Protein AF-0000000075676956 (afdb_homodimer)

Nearest PDB structures (foldseek):
  3mm0-assembly4_N-3  TM=8.489E-01  e=6.661E-08  Gallus gallus
  3mm0-assembly3_I-2  TM=8.315E-01  e=1.173E-07  Gallus gallus
  3mm0-assembly1_C  TM=8.356E-01  e=2.067E-07  Gallus gallus
  4rlc-assembly1_A  TM=4.242E-01  e=4.008E+00  Pseudomonas aeruginosa
  3mm0-assembly4_N-3  TM=8.474E-01  e=7.088E-08  Gallus gallus

Radius of gyration: 19.88 Å; Cα contacts (8 Å, |Δi|>4): 734; chains: 2; bounding box: 50×66×42 Å

Secondary structure (DSSP, 8-state):
-------EE---------------TTS--STT---EEEEETTS-EEEEEE-SS-EEEEEE-TTS--EEEEEEE--SSTTSEEEEEEEEE-GGG-EEEEEEEEEEEEETTEEEEEEEEEEEE---SGGGGGGGEEEEEEEEESS-----GGGT-/-------EE---------------TTS--STT---EEEEETTS-EEEEEE-SS-EEEEEE-TTS--EEEEEEE--SSTTSEEEEEEEEE-GGG-EEEEEEEEEEEEETTEEEEEEEEEEEE---SGGGGGGGEEEEEEEEESS-----GGGT-

InterPro domains:
  IPR0054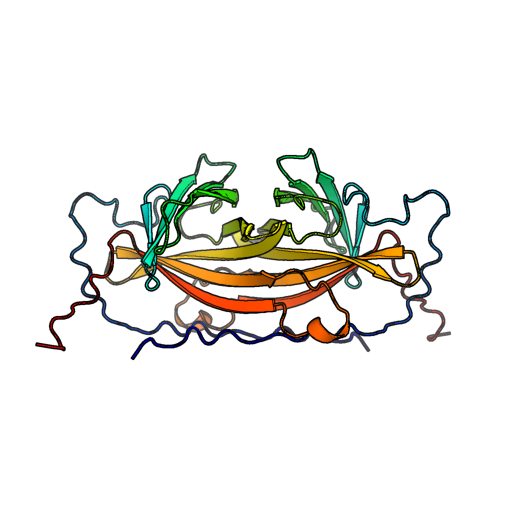68 Avidin/streptavidin [PF01382] (32-142)
  IPR005468 Avidin/streptavidin [PS51326] (30-145)
  IPR005469 Avidin [PR00709] (34-48)
  IPR005469 Avidin [PR00709] (96-106)
  IPR005469 Avidin [PR00709] (113-124)
  IPR005469 Avidin [PR00709] (130-146)
  IPR036896 Avidin-like superfamily [G3DSA:2.40.128.30] (21-149)
  IPR036896 Avidin-like superfamily [SSF50876] (31-142)
  IPR051764 Avidin/Streptavidin-related [PTHR34399] (4-150)

pLDDT: mean 75.94, std 23.3, range [18.88, 98.88]

Structure (mmCIF, N/CA/C/O backbone):
data_AF-0000000075676956-model_v1
#
loop_
_entity.id
_entity.type
_entity.pdbx_description
1 polymer 'Avidin-related protein 1-like isoform X2'
#
loop_
_atom_site.group_PDB
_atom_site.id
_atom_site.type_symbol
_atom_site.label_atom_id
_atom_site.label_alt_id
_atom_site.label_comp_id
_atom_site.label_asym_id
_atom_site.label_entity_id
_atom_site.label_seq_id
_atom_site.pdbx_PDB_ins_code
_atom_site.Cartn_x
_atom_site.Cartn_y
_atom_site.Cartn_z
_atom_site.occupancy
_atom_site.B_iso_or_equiv
_atom_site.auth_seq_id
_atom_site.auth_comp_id
_atom_site.auth_asym_id
_atom_site.auth_atom_id
_atom_site.pdbx_PDB_model_num
ATOM 1 N N . MET A 1 1 ? 21.781 9.93 17.25 1 18.95 1 MET A N 1
ATOM 2 C CA . MET A 1 1 ? 21.438 8.508 17.266 1 18.95 1 MET A CA 1
ATOM 3 C C . MET A 1 1 ? 20.125 8.266 16.516 1 18.95 1 MET A C 1
ATOM 5 O O . MET A 1 1 ? 19.125 8.938 16.766 1 18.95 1 MET A O 1
ATOM 9 N N . TYR A 1 2 ? 20.156 7.895 15.25 1 23.84 2 TYR A N 1
ATOM 10 C CA . TYR A 1 2 ? 19.172 7.645 14.211 1 23.84 2 TYR A CA 1
ATOM 11 C C . TYR A 1 2 ? 18.109 6.656 14.688 1 23.84 2 TYR A C 1
ATOM 13 O O . TYR A 1 2 ? 18.438 5.566 15.156 1 23.84 2 TYR A O 1
ATOM 21 N N . ARG A 1 3 ? 17.172 7.289 15.375 1 28.47 3 ARG A N 1
ATOM 22 C CA . ARG A 1 3 ? 16.172 6.328 15.844 1 28.47 3 ARG A CA 1
ATOM 23 C C . ARG A 1 3 ? 15.695 5.438 14.703 1 28.47 3 ARG A C 1
ATOM 25 O O . ARG A 1 3 ? 15.352 5.93 13.625 1 28.47 3 ARG A O 1
ATOM 32 N N . ALA A 1 4 ? 16.156 4.277 14.719 1 31.5 4 ALA A N 1
ATOM 33 C CA . ALA A 1 4 ? 15.945 3.104 13.875 1 31.5 4 ALA A CA 1
ATOM 34 C C . ALA A 1 4 ? 14.461 2.855 13.641 1 31.5 4 ALA A C 1
ATOM 36 O O . ALA A 1 4 ? 13.656 2.939 14.57 1 31.5 4 ALA A O 1
ATOM 37 N N . VAL A 1 5 ? 14.008 3.32 12.547 1 41.34 5 VAL A N 1
ATOM 38 C CA . VAL A 1 5 ? 12.688 2.863 12.109 1 41.34 5 VAL A CA 1
ATOM 39 C C . VAL A 1 5 ? 12.539 1.37 12.391 1 41.34 5 VAL A C 1
ATOM 41 O O . VAL A 1 5 ? 13.391 0.567 12 1 41.34 5 VAL A O 1
ATOM 44 N N . SER A 1 6 ? 12.094 1.085 13.594 1 43.94 6 SER A N 1
ATOM 45 C CA . SER A 1 6 ? 11.953 -0.327 13.938 1 43.94 6 SER A CA 1
ATOM 46 C C . SER A 1 6 ? 11.07 -1.052 12.93 1 43.94 6 SER A C 1
ATOM 48 O O . SER A 1 6 ? 9.859 -0.828 12.883 1 43.94 6 SER A O 1
ATOM 50 N N . GLY A 1 7 ? 11.641 -1.134 11.836 1 53.19 7 GLY A N 1
ATOM 51 C CA . GLY A 1 7 ? 10.953 -2.068 10.961 1 53.19 7 GLY A CA 1
ATOM 52 C C . GLY A 1 7 ? 10.836 -3.461 11.547 1 53.19 7 GLY A C 1
ATOM 53 O O . GLY A 1 7 ? 11.727 -3.912 12.273 1 53.19 7 GLY A O 1
ATOM 54 N N . VAL A 1 8 ? 9.57 -3.852 11.695 1 64.81 8 VAL A N 1
ATOM 55 C CA . VAL A 1 8 ? 9.383 -5.254 12.047 1 64.81 8 VAL A CA 1
ATOM 56 C C . VAL A 1 8 ? 9.469 -6.121 10.797 1 64.81 8 VAL A C 1
ATOM 58 O O . VAL A 1 8 ? 8.945 -5.75 9.742 1 64.81 8 VAL A O 1
ATOM 61 N N . ILE A 1 9 ? 10.414 -7.066 10.914 1 54.34 9 ILE A N 1
ATOM 62 C CA . ILE A 1 9 ? 10.484 -8.039 9.828 1 54.34 9 ILE A CA 1
ATOM 63 C C . ILE A 1 9 ? 9.359 -9.055 9.969 1 54.34 9 ILE A C 1
ATOM 65 O O . ILE A 1 9 ? 9.195 -9.672 11.023 1 54.34 9 ILE A O 1
ATOM 69 N N . LEU A 1 10 ? 8.469 -8.969 9.094 1 60.78 10 LEU A N 1
ATOM 70 C CA . LEU A 1 10 ? 7.406 -9.969 9.055 1 60.78 10 LEU A CA 1
ATOM 71 C C . LEU A 1 10 ? 7.82 -11.172 8.211 1 60.78 10 LEU A C 1
ATOM 73 O O . LEU A 1 10 ? 8.273 -11.008 7.078 1 60.78 10 LEU A O 1
ATOM 77 N N . ARG A 1 11 ? 7.93 -12.281 8.883 1 51.94 11 ARG A N 1
ATOM 78 C CA . ARG A 1 11 ? 8.148 -13.516 8.133 1 51.94 11 ARG A CA 1
ATOM 79 C C . ARG A 1 11 ? 6.852 -14.023 7.52 1 51.94 11 ARG A C 1
ATOM 81 O O . ARG A 1 11 ? 5.82 -14.078 8.195 1 51.94 11 ARG A O 1
ATOM 88 N N . PRO A 1 12 ? 6.949 -14.07 6.219 1 50.72 12 PRO A N 1
ATOM 89 C CA . PRO A 1 12 ? 5.73 -14.656 5.664 1 50.72 12 PRO A CA 1
ATOM 90 C C . PRO A 1 12 ? 5.461 -16.062 6.191 1 50.72 12 PRO A C 1
ATOM 92 O O . PRO A 1 12 ? 6.352 -16.922 6.176 1 50.72 12 PRO A O 1
ATOM 95 N N . SER A 1 13 ? 4.547 -16.25 7.133 1 43.91 13 SER A N 1
ATOM 96 C CA . SER A 1 13 ? 4.105 -17.625 7.375 1 43.91 13 SER A CA 1
ATOM 97 C C . SER A 1 13 ? 3.385 -18.188 6.16 1 43.91 13 SER A C 1
ATOM 99 O O . SER A 1 13 ? 2.219 -17.875 5.918 1 43.91 13 SER A O 1
ATOM 101 N N . PHE A 1 14 ? 4.254 -18.578 5.211 1 42.56 14 PHE A N 1
ATOM 102 C CA . PHE A 1 14 ? 3.537 -19.391 4.234 1 42.56 14 PHE A CA 1
ATOM 103 C C . PHE A 1 14 ? 2.91 -20.609 4.895 1 42.56 14 PHE A C 1
ATOM 105 O O . PHE A 1 14 ? 3.617 -21.531 5.301 1 42.56 14 PHE A O 1
ATOM 112 N N . ASN A 1 15 ? 1.824 -20.391 5.5 1 38.56 15 ASN A N 1
ATOM 113 C CA . ASN A 1 15 ? 1.106 -21.609 5.844 1 38.56 15 ASN A CA 1
ATOM 114 C C . ASN A 1 15 ? 0.986 -22.547 4.641 1 38.56 15 ASN A C 1
ATOM 116 O O . ASN A 1 15 ? 0.397 -22.188 3.623 1 38.56 15 ASN A O 1
ATOM 120 N N . ARG A 1 16 ? 1.954 -23.438 4.527 1 36.56 16 ARG A N 1
ATOM 121 C CA . ARG A 1 16 ? 1.82 -24.578 3.637 1 36.56 16 ARG A CA 1
ATOM 122 C C . ARG A 1 16 ? 0.406 -25.156 3.686 1 36.56 16 ARG A C 1
ATOM 124 O O . ARG A 1 16 ? 0.165 -26.172 4.328 1 36.56 16 ARG A O 1
ATOM 131 N N . MET A 1 17 ? -0.568 -24.422 3.82 1 34.97 17 MET A N 1
ATOM 132 C CA . MET A 1 17 ? -1.793 -25.188 3.607 1 34.97 17 MET A CA 1
ATOM 133 C C . MET A 1 17 ? -1.864 -25.719 2.178 1 34.97 17 MET A C 1
ATOM 135 O O . MET A 1 17 ? -1.73 -24.953 1.222 1 34.97 17 MET A O 1
ATOM 139 N N . MET A 1 18 ? -1.431 -26.984 2 1 36 18 MET A N 1
ATOM 140 C CA . MET A 1 18 ? -1.631 -27.781 0.799 1 36 18 MET A CA 1
ATOM 141 C C . MET A 1 18 ? -3.057 -27.641 0.279 1 36 18 MET A C 1
ATOM 143 O O . MET A 1 18 ? -3.971 -28.297 0.773 1 36 18 MET A O 1
ATOM 147 N N . LEU A 1 19 ? -3.506 -26.453 0.074 1 40.53 19 LEU A N 1
ATOM 148 C CA . LEU A 1 19 ? -4.82 -26.422 -0.556 1 40.53 19 LEU A CA 1
ATOM 149 C C . LEU A 1 19 ? -4.777 -27.062 -1.942 1 40.53 19 LEU A C 1
ATOM 151 O O . LEU A 1 19 ? -3.912 -26.719 -2.756 1 40.53 19 LEU A O 1
ATOM 155 N N . SER A 1 20 ? -5.27 -28.312 -1.965 1 37.75 20 SER A N 1
ATOM 156 C CA . SER A 1 20 ? -5.559 -28.938 -3.252 1 37.75 20 SER A CA 1
ATOM 157 C C . SER A 1 20 ? -6.461 -28.047 -4.105 1 37.75 20 SER A C 1
ATOM 159 O O . SER A 1 20 ? -7.664 -27.953 -3.848 1 37.75 20 SER A O 1
ATOM 161 N N . ALA A 1 21 ? -6.059 -26.953 -4.551 1 42.66 21 ALA A N 1
ATOM 162 C CA . ALA A 1 21 ? -6.867 -26.203 -5.512 1 42.66 21 ALA A CA 1
ATOM 163 C C . ALA A 1 21 ? -6.941 -26.938 -6.852 1 42.66 21 ALA A C 1
ATOM 165 O O . ALA A 1 21 ? -5.922 -27.391 -7.375 1 42.66 21 ALA A O 1
ATOM 166 N N . VAL A 1 22 ? -8.117 -27.609 -7.164 1 38.56 22 VAL A N 1
ATOM 167 C CA . VAL A 1 22 ? -8.422 -28.109 -8.5 1 38.56 22 VAL A CA 1
ATOM 168 C C . VAL A 1 22 ? -8.352 -26.953 -9.5 1 38.56 22 VAL A C 1
ATOM 170 O O . VAL A 1 22 ? -9.109 -25.984 -9.398 1 38.56 22 VAL A O 1
ATOM 173 N N . CYS A 1 23 ? -7.195 -26.531 -9.969 1 40.44 23 CYS A N 1
ATOM 174 C CA . CYS A 1 23 ? -6.969 -25.484 -10.953 1 40.44 23 CYS A CA 1
ATOM 175 C C . CYS A 1 23 ? -7.691 -25.797 -12.258 1 40.44 23 CYS A C 1
ATOM 177 O O . CYS A 1 23 ? -7.5 -26.875 -12.836 1 40.44 23 CYS A O 1
ATOM 179 N N . PRO A 1 24 ? -8.773 -25.172 -12.617 1 40.59 24 PRO A N 1
ATOM 180 C CA . PRO A 1 24 ? -9.172 -25.406 -14.008 1 40.59 24 PRO A CA 1
ATOM 181 C C . PRO A 1 24 ? -8.016 -25.203 -14.984 1 40.59 24 PRO A C 1
ATOM 183 O O . PRO A 1 24 ? -7.082 -24.453 -14.703 1 40.59 24 PRO A O 1
ATOM 186 N N . LYS A 1 25 ? -7.762 -26.062 -16 1 39.16 25 LYS A N 1
ATOM 187 C CA . LYS A 1 25 ? -6.738 -26.219 -17.031 1 39.16 25 LYS A CA 1
ATOM 188 C C . LYS A 1 25 ? -6.387 -24.875 -17.672 1 39.16 25 LYS A C 1
ATOM 190 O O . LYS A 1 25 ? -5.273 -24.688 -18.172 1 39.16 25 LYS A O 1
ATOM 195 N N . ASP A 1 26 ? -7.34 -24.078 -18.031 1 42 26 ASP A N 1
ATOM 196 C CA . ASP A 1 26 ? -6.984 -23.031 -18.984 1 42 26 ASP A CA 1
ATOM 197 C C . ASP A 1 26 ? -6.133 -21.953 -18.312 1 42 26 ASP A C 1
ATOM 199 O O . ASP A 1 26 ? -5.898 -20.891 -18.891 1 42 26 ASP A O 1
ATOM 203 N N . SER A 1 27 ? -6.191 -21.672 -17.047 1 46.06 27 SER A N 1
ATOM 204 C CA . SER A 1 27 ? -5.641 -20.516 -16.359 1 46.06 27 SER A CA 1
ATOM 205 C C . SER A 1 27 ? -4.121 -20.453 -16.484 1 46.06 27 SER A C 1
ATOM 207 O O . SER A 1 27 ? -3.443 -21.484 -16.375 1 46.06 27 SER A O 1
ATOM 209 N N . ARG A 1 28 ? -3.559 -19.594 -17.406 1 48.22 28 ARG A N 1
ATOM 210 C CA . ARG A 1 28 ? -2.148 -19.344 -17.688 1 48.22 28 ARG A CA 1
ATOM 211 C C . ARG A 1 28 ? -1.312 -19.484 -16.422 1 48.22 28 ARG A C 1
ATOM 213 O O . ARG A 1 28 ? -1.506 -18.75 -15.453 1 48.22 28 ARG A O 1
ATOM 220 N N . ARG A 1 29 ? -0.97 -20.656 -16.062 1 53.94 29 ARG A N 1
ATOM 221 C CA . ARG A 1 29 ? -0.236 -21.328 -14.992 1 53.94 29 ARG A CA 1
ATOM 222 C C . ARG A 1 29 ? 1.046 -20.578 -14.648 1 53.94 29 ARG A C 1
ATOM 224 O O . ARG A 1 29 ? 1.854 -21.047 -13.852 1 53.94 29 ARG A O 1
ATOM 231 N N . HIS A 1 30 ? 1.212 -19.453 -15.281 1 69.38 30 HIS A N 1
ATOM 232 C CA . HIS A 1 30 ? 2.518 -18.859 -15 1 69.38 30 HIS A CA 1
ATOM 233 C C . HIS A 1 30 ? 2.393 -17.391 -14.617 1 69.38 30 HIS A C 1
ATOM 235 O O . HIS A 1 30 ? 1.371 -16.766 -14.891 1 69.38 30 HIS A O 1
ATOM 241 N N . CYS A 1 31 ? 3.113 -17.062 -13.625 1 85.12 31 CYS A N 1
ATOM 242 C CA . CYS A 1 31 ? 3.225 -15.641 -13.281 1 85.12 31 CYS A CA 1
ATOM 243 C C . CYS A 1 31 ? 3.617 -14.82 -14.5 1 85.12 31 CYS A C 1
ATOM 245 O O . CYS A 1 31 ? 4.402 -13.875 -14.391 1 85.12 31 CYS A O 1
ATOM 247 N N . SER A 1 32 ? 3.076 -15.227 -15.688 1 82.94 32 SER A N 1
ATOM 248 C CA . SER A 1 32 ? 3.354 -14.461 -16.906 1 82.94 32 SER A CA 1
ATOM 249 C C . SER A 1 32 ? 2.539 -13.172 -16.938 1 82.94 32 SER A C 1
ATOM 251 O O . SER A 1 32 ? 2.883 -12.234 -17.672 1 82.94 32 SER A O 1
ATOM 253 N N . GLY A 1 33 ? 1.477 -13.117 -16.141 1 91.12 33 GLY A N 1
ATOM 254 C CA . GLY A 1 33 ? 0.605 -11.969 -15.969 1 91.12 33 GLY A CA 1
ATOM 255 C C . GLY A 1 33 ? -0.295 -12.07 -14.75 1 91.12 33 GLY A C 1
ATOM 256 O O . GLY A 1 33 ? -0.736 -13.164 -14.398 1 91.12 33 GLY A O 1
ATOM 257 N N . ILE A 1 34 ? -0.646 -10.922 -14.219 1 95.69 34 ILE A N 1
ATOM 258 C CA . ILE A 1 34 ? -1.393 -11 -12.969 1 95.69 34 ILE A CA 1
ATOM 259 C C . ILE A 1 34 ? -2.844 -10.586 -13.211 1 95.69 34 ILE A C 1
ATOM 261 O O . ILE A 1 34 ? -3.688 -10.719 -12.32 1 95.69 34 ILE A O 1
ATOM 265 N N . SER A 1 35 ? -3.207 -10.164 -14.422 1 97.31 35 SER A N 1
ATOM 266 C CA . SER A 1 35 ? -4.59 -9.789 -14.703 1 97.31 35 SER A CA 1
ATOM 267 C C . SER A 1 35 ? -5.531 -10.969 -14.516 1 97.31 35 SER A C 1
ATOM 269 O O . SER A 1 35 ? -5.176 -12.109 -14.82 1 97.31 35 SER A O 1
ATOM 271 N N . GLY A 1 36 ? -6.699 -10.688 -14.055 1 96.75 36 GLY A N 1
ATOM 272 C CA . GLY A 1 36 ? -7.699 -11.719 -13.859 1 96.75 36 GLY A CA 1
ATOM 273 C C . GLY A 1 36 ? -8.242 -11.766 -12.445 1 96.75 36 GLY A C 1
ATOM 274 O O . GLY A 1 36 ? -8.125 -10.789 -11.695 1 96.75 36 GLY A O 1
ATOM 275 N N . THR A 1 37 ? -8.883 -12.828 -12.18 1 95.75 37 THR A N 1
ATOM 276 C CA . THR A 1 37 ? -9.578 -12.977 -10.906 1 95.75 37 THR A CA 1
ATOM 277 C C . THR A 1 37 ? -8.719 -13.727 -9.898 1 95.75 37 THR A C 1
ATOM 279 O O . THR A 1 37 ? -8.07 -14.727 -10.25 1 95.75 37 THR A O 1
ATOM 282 N N . TRP A 1 38 ? -8.703 -13.227 -8.672 1 95 38 TRP A N 1
ATOM 283 C CA . TRP A 1 38 ? -7.949 -13.812 -7.574 1 95 38 TRP A CA 1
ATOM 284 C C . TRP A 1 38 ? -8.82 -13.953 -6.328 1 95 38 TRP A C 1
ATOM 286 O O . TRP A 1 38 ? -9.609 -13.055 -6.016 1 95 38 TRP A O 1
ATOM 296 N N . TYR A 1 39 ? -8.57 -15.023 -5.562 1 92.75 39 TYR A N 1
ATOM 297 C CA . TYR A 1 39 ? -9.312 -15.305 -4.344 1 92.75 39 TYR A CA 1
ATOM 298 C C . TYR A 1 39 ? -8.375 -15.492 -3.156 1 92.75 39 TYR A C 1
ATOM 300 O O . TYR A 1 39 ? -7.289 -16.047 -3.299 1 92.75 39 TYR A O 1
ATOM 308 N N . ASN A 1 40 ? -8.844 -15 -1.983 1 91 40 ASN A N 1
ATOM 309 C CA . ASN A 1 40 ? -8.039 -15.32 -0.808 1 91 40 ASN A CA 1
ATOM 310 C C . ASN A 1 40 ? -8.82 -16.188 0.185 1 91 40 ASN A C 1
ATOM 312 O O . ASN A 1 40 ? -9.984 -16.5 -0.046 1 91 40 ASN A O 1
ATOM 316 N N . GLN A 1 41 ? -8.156 -16.578 1.189 1 83 41 GLN A N 1
ATOM 317 C CA . GLN A 1 41 ? -8.672 -17.547 2.154 1 83 41 GLN A CA 1
ATOM 318 C C . GLN A 1 41 ? -9.805 -16.953 2.982 1 83 41 GLN A C 1
ATOM 320 O O . GLN A 1 41 ? -10.531 -17.688 3.664 1 83 41 GLN A O 1
ATOM 325 N N . LYS A 1 42 ? -9.961 -15.672 2.99 1 82.12 42 LYS A N 1
ATOM 326 C CA . LYS A 1 42 ? -11 -15.008 3.781 1 82.12 42 LYS A CA 1
ATOM 327 C C . LYS A 1 42 ? -12.281 -14.836 2.975 1 82.12 42 LYS A C 1
ATOM 329 O O . LYS A 1 42 ? -13.211 -14.164 3.418 1 82.12 42 LYS A O 1
ATOM 334 N N . GLY A 1 43 ? -12.273 -15.367 1.759 1 83.31 43 GLY A N 1
ATOM 335 C CA . GLY A 1 43 ? -13.461 -15.305 0.93 1 83.31 43 GLY A CA 1
ATOM 336 C C . GLY A 1 43 ? -13.523 -14.062 0.063 1 83.31 43 GLY A C 1
ATOM 337 O O . GLY A 1 43 ? -14.531 -13.797 -0.591 1 83.31 43 GLY A O 1
ATOM 338 N N . SER A 1 44 ? -12.477 -13.312 0.114 1 88.44 44 SER A N 1
ATOM 339 C CA . SER A 1 44 ? -12.43 -12.117 -0.729 1 88.44 44 SER A CA 1
ATOM 340 C C . SER A 1 44 ? -12.07 -12.477 -2.168 1 88.44 44 SER A C 1
ATOM 342 O O . SER A 1 44 ? -11.461 -13.516 -2.422 1 88.44 44 SER A O 1
ATOM 344 N N . ARG A 1 45 ? -12.484 -11.609 -3.021 1 92.56 45 ARG A N 1
ATOM 345 C CA . ARG A 1 45 ? -12.203 -11.734 -4.449 1 92.56 45 ARG A CA 1
ATOM 346 C C . ARG A 1 45 ? -11.742 -10.398 -5.027 1 92.56 45 ARG A C 1
ATOM 348 O O . ARG A 1 45 ? -12.289 -9.352 -4.703 1 92.56 45 ARG A O 1
ATOM 355 N N . MET A 1 46 ? -10.742 -10.523 -5.902 1 95.69 46 MET A N 1
ATOM 356 C CA . MET A 1 46 ? -10.305 -9.344 -6.641 1 95.69 46 MET A CA 1
ATOM 357 C C . MET A 1 46 ? -10.297 -9.609 -8.141 1 95.69 46 MET A C 1
ATOM 359 O O . MET A 1 46 ? -9.922 -10.695 -8.578 1 95.69 46 MET A O 1
ATOM 363 N N . ASP A 1 47 ? -10.758 -8.695 -8.852 1 96.56 47 ASP A N 1
ATOM 364 C CA . ASP A 1 47 ? -10.586 -8.641 -10.305 1 96.56 47 ASP A CA 1
ATOM 365 C C . ASP A 1 47 ? -9.633 -7.512 -10.695 1 96.56 47 ASP A C 1
ATOM 367 O O . ASP A 1 47 ? -9.969 -6.332 -10.547 1 96.56 47 ASP A O 1
ATOM 371 N N . ILE A 1 48 ? -8.461 -7.891 -11.164 1 97.94 48 ILE A N 1
ATOM 372 C CA . ILE A 1 48 ? -7.477 -6.848 -11.43 1 97.94 48 ILE A CA 1
ATOM 373 C C . ILE A 1 48 ? -7.039 -6.906 -12.891 1 97.94 48 ILE A C 1
ATOM 375 O O . ILE A 1 48 ? -7.102 -7.965 -13.523 1 97.94 48 ILE A O 1
ATOM 379 N N . HIS A 1 49 ? -6.652 -5.797 -13.398 1 98.25 49 HIS A N 1
ATOM 380 C CA . HIS A 1 49 ? -6.176 -5.617 -14.766 1 98.25 49 HIS A CA 1
ATOM 381 C C . HIS A 1 49 ? -4.871 -4.824 -14.797 1 98.25 49 HIS A C 1
ATOM 383 O O . HIS A 1 49 ? -4.828 -3.678 -14.344 1 98.25 49 HIS A O 1
ATOM 389 N N . ASP A 1 50 ? -3.822 -5.484 -15.32 1 97.81 50 ASP A N 1
ATOM 390 C CA . ASP A 1 50 ? -2.514 -4.898 -15.594 1 97.81 50 ASP A CA 1
ATOM 391 C C . ASP A 1 50 ? -2.424 -4.391 -17.031 1 97.81 50 ASP A C 1
ATOM 393 O O . ASP A 1 50 ? -2.328 -5.184 -17.969 1 97.81 50 ASP A O 1
ATOM 397 N N . ASN A 1 51 ? -2.355 -3.053 -17.203 1 96.81 51 ASN A N 1
ATOM 398 C CA . ASN A 1 51 ? -2.26 -2.531 -18.562 1 96.81 51 ASN A CA 1
ATOM 399 C C . ASN A 1 51 ? -0.823 -2.168 -18.922 1 96.81 51 ASN A C 1
ATOM 401 O O . ASN A 1 51 ? -0.586 -1.439 -19.891 1 96.81 51 ASN A O 1
ATOM 405 N N . GLY A 1 52 ? 0.054 -2.623 -18.109 1 95 52 GLY A N 1
ATOM 406 C CA . GLY A 1 52 ? 1.467 -2.369 -18.344 1 95 52 GLY A CA 1
ATOM 407 C C . GLY A 1 52 ? 1.969 -1.116 -17.656 1 95 52 GLY A C 1
ATOM 408 O O . GLY A 1 52 ? 3.178 -0.925 -17.5 1 95 52 GLY A O 1
ATOM 409 N N . VAL A 1 53 ? 1.073 -0.267 -17.234 1 96 53 VAL A N 1
ATOM 410 C CA . VAL A 1 53 ? 1.441 1 -16.609 1 96 53 VAL A CA 1
ATOM 411 C C . VAL A 1 53 ? 0.799 1.104 -15.227 1 96 53 VAL A C 1
ATOM 413 O O . VAL A 1 53 ? 1.479 1.392 -14.242 1 96 53 VAL A O 1
ATOM 416 N N . ILE A 1 54 ? -0.478 0.835 -15.203 1 98.06 54 ILE A N 1
ATOM 417 C CA . ILE A 1 54 ? -1.261 0.949 -13.977 1 98.06 54 ILE A CA 1
ATOM 418 C C . ILE A 1 54 ? -1.981 -0.369 -13.703 1 98.06 54 ILE A C 1
ATOM 420 O O . ILE A 1 54 ? -2.289 -1.122 -14.633 1 98.06 54 ILE A O 1
ATOM 424 N N . LEU A 1 55 ? -2.129 -0.649 -12.477 1 98.69 55 LEU A N 1
ATOM 425 C CA . LEU A 1 55 ? -2.951 -1.752 -11.992 1 98.69 55 LEU A CA 1
ATOM 426 C C . LEU A 1 55 ? -4.305 -1.245 -11.5 1 98.69 55 LEU A C 1
ATOM 428 O O . LEU A 1 55 ? -4.363 -0.365 -10.641 1 98.69 55 LEU A O 1
ATOM 432 N N . GLU A 1 56 ? -5.352 -1.718 -12.086 1 98.69 56 GLU A N 1
ATOM 433 C CA . GLU A 1 56 ? -6.703 -1.345 -11.672 1 98.69 56 GLU A CA 1
ATOM 434 C C . GLU A 1 56 ? -7.574 -2.578 -11.461 1 98.69 56 GLU A C 1
ATOM 436 O O . GLU A 1 56 ? -7.25 -3.666 -11.945 1 98.69 56 GLU A O 1
ATOM 441 N N . GLY A 1 57 ? -8.656 -2.316 -10.711 1 98.19 57 GLY A N 1
ATOM 442 C CA . GLY A 1 57 ? -9.57 -3.432 -10.5 1 98.19 57 GLY A CA 1
ATOM 443 C C . GLY A 1 57 ? -10.633 -3.145 -9.461 1 98.19 57 GLY A C 1
ATOM 444 O O . GLY A 1 57 ? -10.938 -1.983 -9.18 1 98.19 57 GLY A O 1
ATOM 445 N N . LYS A 1 58 ? -11.25 -4.246 -9.055 1 97.06 58 LYS A N 1
ATOM 446 C CA . LYS A 1 58 ? -12.289 -4.203 -8.031 1 97.06 58 LYS A CA 1
ATOM 447 C C . LYS A 1 58 ? -12.055 -5.262 -6.961 1 97.06 58 LYS A C 1
ATOM 449 O O . LYS A 1 58 ? -11.664 -6.391 -7.273 1 97.06 58 LYS A O 1
ATOM 454 N N . TYR A 1 59 ? -12.211 -4.824 -5.785 1 95.62 59 TYR A N 1
ATOM 455 C CA . TYR A 1 59 ? -12.133 -5.711 -4.633 1 95.62 59 TYR A CA 1
ATOM 456 C C . TYR A 1 59 ? -13.523 -6.035 -4.098 1 95.62 59 TYR A C 1
ATOM 458 O O . TYR A 1 59 ? -14.32 -5.129 -3.834 1 95.62 59 TYR A O 1
ATOM 466 N N . HIS A 1 60 ? -13.781 -7.289 -3.945 1 91.88 60 HIS A N 1
ATOM 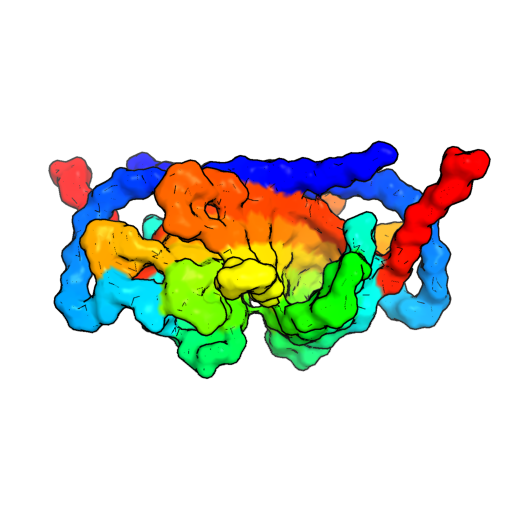467 C CA . HIS A 1 60 ? -15.055 -7.77 -3.42 1 91.88 60 HIS A CA 1
ATOM 468 C C . HIS A 1 60 ? -14.867 -8.469 -2.076 1 91.88 60 HIS A C 1
ATOM 470 O O . HIS A 1 60 ? -14.125 -9.445 -1.977 1 91.88 60 HIS A O 1
ATOM 476 N N . THR A 1 61 ? -15.422 -7.918 -1.029 1 83.88 61 THR A N 1
ATOM 477 C CA . THR A 1 61 ? -15.375 -8.586 0.268 1 83.88 61 THR A CA 1
ATOM 478 C C . THR A 1 61 ? -16.531 -9.57 0.416 1 83.88 61 THR A C 1
ATOM 480 O O . THR A 1 61 ? -17.562 -9.438 -0.253 1 83.88 61 THR A O 1
ATOM 483 N N . GLY A 1 62 ? -16.281 -10.82 0.906 1 65.94 62 GLY A N 1
ATOM 484 C CA . GLY A 1 62 ? -17.25 -11.898 1.065 1 65.94 62 GLY A CA 1
ATOM 485 C C . GLY A 1 62 ? -18.641 -11.398 1.396 1 65.94 62 GLY A C 1
ATOM 486 O O . GLY A 1 62 ? -19.641 -11.93 0.892 1 65.94 62 GLY A O 1
ATOM 487 N N . VAL A 1 63 ? -18.734 -10.602 2.574 1 52.59 63 VAL A N 1
ATOM 488 C CA . VAL A 1 63 ? -20.078 -10.438 3.137 1 52.59 63 VAL A CA 1
ATOM 489 C C . VAL A 1 63 ? -20.797 -9.312 2.408 1 52.59 63 VAL A C 1
ATOM 491 O O . VAL A 1 63 ? -21.969 -9.031 2.699 1 52.59 63 VAL A O 1
ATOM 494 N N . GLY A 1 64 ? -20.656 -9.164 1.177 1 51.88 64 GLY A N 1
ATOM 495 C CA . GLY A 1 64 ? -21.516 -8.156 0.571 1 51.88 64 GLY A CA 1
ATOM 496 C C . GLY A 1 64 ? -20.953 -7.566 -0.702 1 51.88 64 GLY A C 1
ATOM 497 O O . GLY A 1 64 ? -19.75 -7.684 -0.959 1 51.88 64 GLY A O 1
ATOM 498 N N . GLU A 1 65 ? -21.688 -7.797 -1.884 1 62.56 65 GLU A N 1
ATOM 499 C CA . GLU A 1 65 ? -21.625 -7.305 -3.256 1 62.56 65 GLU A CA 1
ATOM 500 C C . GLU A 1 65 ? -20.891 -5.977 -3.336 1 62.56 65 GLU A C 1
ATOM 502 O O . GLU A 1 65 ? -21.031 -5.234 -4.312 1 62.56 65 GLU A O 1
ATOM 507 N N . VAL A 1 66 ? -20.203 -5.539 -2.254 1 75.25 66 VAL A N 1
ATOM 508 C CA . VAL A 1 66 ? -19.625 -4.203 -2.395 1 75.25 66 VAL A CA 1
ATOM 509 C C . VAL A 1 66 ? -18.297 -4.289 -3.146 1 75.25 66 VAL A C 1
ATOM 511 O O . VAL A 1 66 ? -17.422 -5.082 -2.789 1 75.25 66 VAL A O 1
ATOM 514 N N . GLN A 1 67 ? -18.312 -3.646 -4.227 1 89.38 67 GLN A N 1
ATOM 515 C CA . GLN A 1 67 ? -17.109 -3.527 -5.047 1 89.38 67 GLN A CA 1
ATOM 516 C C . GLN A 1 67 ? -16.359 -2.236 -4.734 1 89.38 67 GLN A C 1
ATOM 518 O O . GLN A 1 67 ? -16.938 -1.149 -4.77 1 89.38 67 GLN A O 1
ATOM 523 N N . THR A 1 68 ? -15.211 -2.402 -4.316 1 94.75 68 THR A N 1
ATOM 524 C CA . THR A 1 68 ? -14.375 -1.237 -4.039 1 94.75 68 THR A CA 1
ATOM 525 C C . THR A 1 68 ? -13.219 -1.157 -5.023 1 94.75 68 THR A C 1
ATOM 527 O O . THR A 1 68 ? -12.539 -2.156 -5.281 1 94.75 68 THR A O 1
ATOM 530 N N . PRO A 1 69 ? -12.953 0.005 -5.574 1 97.19 69 PRO A N 1
ATOM 531 C CA . PRO A 1 69 ? -11.914 0.128 -6.598 1 97.19 69 PRO A CA 1
ATOM 532 C C . PRO A 1 69 ? -10.516 -0.188 -6.059 1 97.19 69 PRO A C 1
ATOM 534 O O . PRO A 1 69 ? -10.234 0.056 -4.883 1 97.19 69 PRO A O 1
ATOM 537 N N . ILE A 1 70 ? -9.695 -0.728 -6.953 1 98.38 70 ILE A N 1
ATOM 538 C CA . ILE A 1 70 ? -8.281 -1.002 -6.738 1 98.38 70 ILE A CA 1
ATOM 539 C C . ILE A 1 70 ? -7.438 -0.098 -7.633 1 98.38 70 ILE A C 1
ATOM 541 O O . ILE A 1 70 ? -7.762 0.102 -8.805 1 98.38 70 ILE A O 1
ATOM 545 N N . ILE A 1 71 ? -6.336 0.461 -7.078 1 98.88 71 ILE A N 1
ATOM 546 C CA . ILE A 1 71 ? -5.363 1.135 -7.93 1 98.88 71 ILE A CA 1
ATOM 547 C C . ILE A 1 71 ? -3.949 0.84 -7.434 1 98.88 71 ILE A C 1
ATOM 549 O O . ILE A 1 71 ? -3.729 0.69 -6.23 1 98.88 71 ILE A O 1
ATOM 553 N N . GLY A 1 72 ? -3.018 0.684 -8.312 1 98.88 72 GLY A N 1
ATOM 554 C CA . GLY A 1 72 ? -1.619 0.476 -7.973 1 98.88 72 GLY A CA 1
ATOM 555 C C . GLY A 1 72 ? -0.716 0.385 -9.188 1 98.88 72 GLY A C 1
ATOM 556 O O . GLY A 1 72 ? -1.045 0.912 -10.25 1 98.88 72 GLY A O 1
ATOM 557 N N . PHE A 1 73 ? 0.431 -0.117 -8.938 1 98.69 73 PHE A N 1
ATOM 558 C CA . PHE A 1 73 ? 1.374 -0.407 -10.016 1 98.69 73 PHE A CA 1
ATOM 559 C C . PHE A 1 73 ? 1.525 -1.911 -10.211 1 98.69 73 PHE A C 1
ATOM 561 O O . PHE A 1 73 ? 1.641 -2.66 -9.234 1 98.69 73 PHE A O 1
ATOM 568 N N . PRO A 1 74 ? 1.464 -2.303 -11.484 1 98.06 74 PRO A N 1
ATOM 569 C CA . PRO A 1 74 ? 1.765 -3.707 -11.773 1 98.06 74 PRO A CA 1
ATOM 570 C C . PRO A 1 74 ? 3.254 -4.027 -11.664 1 98.06 74 PRO A C 1
ATOM 572 O O . PRO A 1 74 ? 4.078 -3.115 -11.562 1 98.06 74 PRO A O 1
ATOM 575 N N . PRO A 1 75 ? 3.543 -5.371 -11.523 1 95.81 75 PRO A N 1
ATOM 576 C CA . PRO A 1 75 ? 4.973 -5.688 -11.609 1 95.81 75 PRO A CA 1
ATOM 577 C C . PRO A 1 75 ? 5.594 -5.242 -12.93 1 95.81 75 PRO A C 1
ATOM 579 O O . PRO A 1 75 ? 4.961 -5.348 -13.977 1 95.81 75 PRO A O 1
ATOM 582 N N . LYS A 1 76 ? 6.781 -4.727 -12.828 1 93.19 76 LYS A N 1
ATOM 583 C CA . LYS A 1 76 ? 7.473 -4.285 -14.031 1 93.19 76 LYS A CA 1
ATOM 584 C C . LYS A 1 76 ? 7.602 -5.426 -15.039 1 93.19 76 LYS A C 1
ATOM 586 O O . LYS A 1 76 ? 7.43 -5.223 -16.25 1 93.19 76 LYS A O 1
ATOM 591 N N . THR A 1 77 ? 7.961 -6.535 -14.555 1 91 77 THR A N 1
ATOM 592 C CA . THR A 1 77 ? 8 -7.777 -15.32 1 91 77 THR A CA 1
ATOM 593 C C . THR A 1 77 ? 7.391 -8.922 -14.516 1 91 77 THR A C 1
ATOM 595 O O . THR A 1 77 ? 7.305 -8.852 -13.289 1 91 77 THR A O 1
ATOM 598 N N . PRO A 1 78 ? 6.926 -9.914 -15.203 1 89.06 78 PRO A N 1
ATOM 599 C CA . PRO A 1 78 ? 6.316 -11.031 -14.484 1 89.06 78 PRO A CA 1
ATOM 600 C C . PRO A 1 78 ? 7.199 -11.562 -13.359 1 89.06 78 PRO A C 1
ATOM 602 O O . PRO A 1 78 ? 8.406 -11.758 -13.547 1 89.06 78 PRO A O 1
ATOM 605 N N . GLY A 1 79 ? 6.578 -11.734 -12.227 1 89.38 79 GLY A N 1
ATOM 606 C CA . GLY A 1 79 ? 7.289 -12.312 -11.102 1 89.38 79 GLY A CA 1
ATOM 607 C C . GLY A 1 79 ? 7.906 -11.273 -10.188 1 89.38 79 GLY A C 1
ATOM 608 O O . GLY A 1 79 ? 8.398 -11.609 -9.102 1 89.38 79 GLY A O 1
ATOM 609 N N . LYS A 1 80 ? 7.891 -10.055 -10.578 1 92.12 80 LYS A N 1
ATOM 610 C CA . LYS A 1 80 ? 8.445 -8.992 -9.742 1 92.12 80 LYS A CA 1
ATOM 611 C C . LYS A 1 80 ? 7.402 -8.469 -8.758 1 92.12 80 LYS A C 1
ATOM 613 O O . LYS A 1 80 ? 6.23 -8.836 -8.836 1 92.12 80 LYS A O 1
ATOM 618 N N . THR A 1 81 ? 7.867 -7.684 -7.789 1 94.88 81 THR A N 1
ATOM 619 C CA . THR A 1 81 ? 6.984 -7.18 -6.742 1 94.88 81 THR A CA 1
ATOM 620 C C . THR A 1 81 ? 6.078 -6.074 -7.281 1 94.88 81 THR A C 1
ATOM 622 O O . THR A 1 81 ? 6.406 -5.426 -8.273 1 94.88 81 THR A O 1
ATOM 625 N N . PHE A 1 82 ? 4.996 -5.879 -6.641 1 96.88 82 PHE A N 1
ATOM 626 C CA . PHE A 1 82 ? 4.031 -4.836 -6.973 1 96.88 82 PHE A CA 1
ATOM 627 C C . PHE A 1 82 ? 3.119 -4.547 -5.785 1 96.88 82 PHE A C 1
ATOM 629 O O . PHE A 1 82 ? 3.301 -5.109 -4.703 1 96.88 82 PHE A O 1
ATOM 636 N N . GLY A 1 83 ? 2.188 -3.604 -5.906 1 98.62 83 GLY A N 1
ATOM 637 C CA . GLY A 1 83 ? 1.301 -3.25 -4.809 1 98.62 83 GLY A CA 1
ATOM 638 C C . GLY A 1 83 ? 0.078 -2.471 -5.258 1 98.62 83 GLY A C 1
ATOM 639 O O . GLY A 1 83 ? 0.013 -2.012 -6.398 1 98.62 83 GLY A O 1
ATOM 640 N N . TRP A 1 84 ? -0.853 -2.398 -4.352 1 98.81 84 TRP A N 1
ATOM 641 C CA . TRP A 1 84 ? -2.07 -1.655 -4.664 1 98.81 84 TRP A CA 1
ATOM 642 C C . TRP A 1 84 ? -2.717 -1.115 -3.391 1 98.81 84 TRP A C 1
ATOM 644 O O . TRP A 1 84 ? -2.297 -1.453 -2.281 1 98.81 84 TRP A O 1
ATOM 654 N N . VAL A 1 85 ? -3.74 -0.255 -3.59 1 98.75 85 VAL A N 1
ATOM 655 C CA . VAL A 1 85 ? -4.477 0.454 -2.547 1 98.75 85 VAL A CA 1
ATOM 656 C C . VAL A 1 85 ? -5.973 0.214 -2.717 1 98.75 85 VAL A C 1
ATOM 658 O O . VAL A 1 85 ? -6.48 0.18 -3.84 1 98.75 85 VAL A O 1
ATOM 661 N N . VAL A 1 86 ? -6.625 0.085 -1.632 1 97.12 86 VAL A N 1
ATOM 662 C CA . VAL A 1 86 ? -8.086 0.109 -1.57 1 97.12 86 VAL A CA 1
ATOM 663 C C . VAL A 1 86 ? -8.539 1.038 -0.447 1 97.12 86 VAL A C 1
ATOM 665 O O . VAL A 1 86 ? -8.094 0.9 0.697 1 97.12 86 VAL A O 1
ATOM 668 N N . ASN A 1 87 ? -9.43 1.983 -0.738 1 95.88 87 ASN A N 1
ATOM 669 C CA . ASN A 1 87 ? -10.125 2.777 0.267 1 95.88 87 ASN A CA 1
ATOM 670 C C . ASN A 1 87 ? -11.516 2.213 0.562 1 95.88 87 ASN A C 1
ATOM 672 O O . ASN A 1 87 ? -12.367 2.146 -0.328 1 95.88 87 ASN A O 1
ATOM 676 N N . TRP A 1 88 ? -11.625 1.91 1.807 1 92.94 88 TRP A N 1
ATOM 677 C CA . TRP A 1 88 ? -12.906 1.352 2.229 1 92.94 88 TRP A CA 1
ATOM 678 C C . TRP A 1 88 ? -13.82 2.443 2.766 1 92.94 88 TRP A C 1
ATOM 680 O O . TRP A 1 88 ? -13.375 3.34 3.484 1 92.94 88 TRP A O 1
ATOM 690 N N . VAL A 1 89 ? -15.031 2.377 2.363 1 84.06 89 VAL A N 1
ATOM 691 C CA . VAL A 1 89 ? -16.047 3.242 2.957 1 84.06 89 VAL A CA 1
ATOM 692 C C . VAL A 1 89 ? -17.016 2.404 3.779 1 84.06 89 VAL A C 1
ATOM 694 O O . VAL A 1 89 ? -17.609 1.449 3.27 1 84.06 89 VAL A O 1
ATOM 697 N N . LYS A 1 90 ? -16.984 2.678 5.047 1 76.94 90 LYS A N 1
ATOM 698 C CA . LYS A 1 90 ? -17.875 1.964 5.961 1 76.94 90 LYS A CA 1
ATOM 699 C C . LYS A 1 90 ? -19.125 2.787 6.273 1 76.94 90 LYS A C 1
ATOM 701 O O . LYS A 1 90 ? -19.281 3.904 5.773 1 76.94 90 LYS A O 1
ATOM 706 N N . GLU A 1 91 ? -19.891 2.146 7.051 1 73.5 91 GLU A N 1
ATOM 707 C CA . GLU A 1 91 ? -21.094 2.859 7.484 1 73.5 91 GLU A CA 1
ATOM 708 C C . GLU A 1 91 ? -20.734 4.137 8.234 1 73.5 91 GLU A C 1
ATOM 710 O O . GLU A 1 91 ? -19.734 4.18 8.961 1 73.5 91 GLU A O 1
ATOM 715 N N . GLY A 1 92 ? -21.547 5.219 8.133 1 70.94 92 GLY A N 1
ATOM 716 C CA . GLY A 1 92 ? -21.375 6.445 8.898 1 70.94 92 GLY A CA 1
ATOM 717 C C . GLY A 1 92 ? -20.203 7.285 8.422 1 70.94 92 GLY A C 1
ATOM 718 O O . GLY A 1 92 ? -19.609 8.023 9.211 1 70.94 92 GLY A O 1
ATOM 719 N N . ASP A 1 93 ? -19.688 7.055 7.32 1 75.88 93 ASP A N 1
ATOM 720 C CA . ASP A 1 93 ? -18.641 7.855 6.699 1 75.88 93 ASP A CA 1
ATOM 721 C C . ASP A 1 93 ? -17.266 7.457 7.219 1 75.88 93 ASP A C 1
ATOM 723 O O . ASP A 1 93 ? -16.312 8.234 7.125 1 75.88 93 ASP A O 1
ATOM 727 N N . GLU A 1 94 ? -17.234 6.406 8.008 1 80.75 94 GLU A N 1
ATOM 728 C CA . GLU A 1 94 ? -15.938 5.898 8.438 1 80.75 94 GLU A CA 1
ATOM 729 C C . GLU A 1 94 ? -15.156 5.312 7.262 1 80.75 94 GLU A C 1
ATOM 731 O O . GLU A 1 94 ? -15.734 4.656 6.395 1 80.75 94 GLU A O 1
ATOM 736 N N . THR A 1 95 ? -13.906 5.777 7.254 1 87.06 95 THR A N 1
ATOM 737 C CA . THR A 1 95 ? -13.078 5.289 6.16 1 87.06 95 THR A CA 1
ATOM 738 C C . THR A 1 95 ? -11.859 4.543 6.695 1 87.06 95 THR A C 1
ATOM 740 O O . THR A 1 95 ? -11.43 4.773 7.828 1 87.06 95 THR A O 1
ATOM 743 N N . SER A 1 96 ? -11.445 3.529 6.039 1 93 96 SER A N 1
ATOM 744 C CA . SER A 1 96 ? -10.172 2.838 6.238 1 93 96 SER A CA 1
ATOM 745 C C . SER A 1 96 ? -9.461 2.596 4.914 1 93 96 SER A C 1
ATOM 747 O O . SER A 1 96 ? -10.055 2.758 3.844 1 93 96 SER A O 1
ATOM 749 N N . THR A 1 97 ? -8.25 2.408 5.02 1 95.56 97 THR A N 1
ATOM 750 C CA . THR A 1 97 ? -7.438 2.158 3.836 1 95.56 97 THR A CA 1
ATOM 751 C C . THR A 1 97 ? -6.574 0.913 4.023 1 95.56 97 THR A C 1
ATOM 753 O O . THR A 1 97 ? -5.992 0.711 5.094 1 95.56 97 THR A O 1
ATOM 756 N N . THR A 1 98 ? -6.578 0.009 3.029 1 96.62 98 THR A N 1
ATOM 757 C CA . THR A 1 98 ? -5.625 -1.098 2.996 1 96.62 98 THR A CA 1
ATOM 758 C C . THR A 1 98 ? -4.668 -0.953 1.817 1 96.62 98 THR A C 1
ATOM 760 O O . THR A 1 98 ? -5.082 -0.587 0.715 1 96.62 98 THR A O 1
ATOM 763 N N . THR A 1 99 ? -3.436 -1.118 2.064 1 98.31 99 THR A N 1
ATOM 764 C CA . THR A 1 99 ? -2.443 -1.239 1.001 1 98.31 99 THR A CA 1
ATOM 765 C C . THR A 1 99 ? -1.782 -2.613 1.031 1 98.31 99 THR A C 1
ATOM 767 O O . THR A 1 99 ? -1.62 -3.207 2.1 1 98.31 99 THR A O 1
ATOM 770 N N . TRP A 1 100 ? -1.415 -3.166 -0.163 1 97.94 100 TRP A N 1
ATOM 771 C CA . TRP A 1 100 ? -0.781 -4.473 -0.291 1 97.94 100 TRP A CA 1
ATOM 772 C C . TRP A 1 100 ? 0.543 -4.367 -1.04 1 97.94 100 TRP A C 1
ATOM 774 O O . TRP A 1 100 ? 0.655 -3.613 -2.01 1 97.94 100 TRP A O 1
ATOM 784 N N . THR A 1 101 ? 1.504 -5.035 -0.609 1 97.69 101 THR A N 1
ATOM 785 C CA . THR A 1 101 ? 2.596 -5.473 -1.471 1 97.69 101 THR A CA 1
ATOM 786 C C . THR A 1 101 ? 2.42 -6.938 -1.861 1 97.69 101 THR A C 1
ATOM 788 O O . THR A 1 101 ? 1.859 -7.727 -1.097 1 97.69 101 THR A O 1
ATOM 791 N N . ALA A 1 102 ? 2.971 -7.238 -3.025 1 95.94 102 ALA A N 1
ATOM 792 C CA . ALA A 1 102 ? 2.721 -8.586 -3.531 1 95.94 102 ALA A CA 1
ATOM 793 C C . ALA A 1 102 ? 3.857 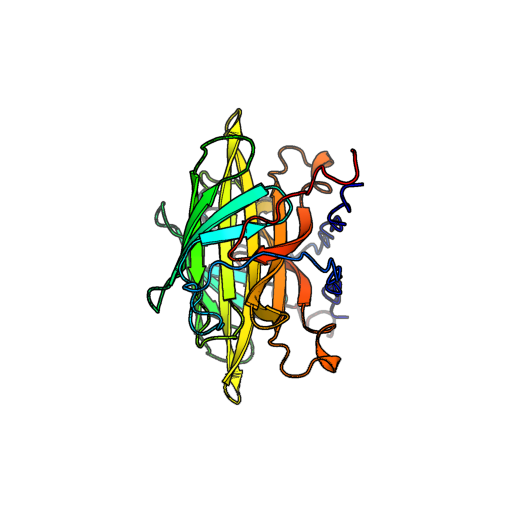-9.055 -4.438 1 95.94 102 ALA A C 1
ATOM 795 O O . ALA A 1 102 ? 4.617 -8.234 -4.961 1 95.94 102 ALA A O 1
ATOM 796 N N . GLN A 1 103 ? 3.906 -10.32 -4.535 1 92.94 103 GLN A N 1
ATOM 797 C CA . GLN A 1 103 ? 4.719 -11.008 -5.531 1 92.94 103 GLN A CA 1
ATOM 798 C C . GLN A 1 103 ? 4.035 -12.289 -6.012 1 92.94 103 GLN A C 1
ATOM 800 O O . GLN A 1 103 ? 3.475 -13.039 -5.211 1 92.94 103 GLN A O 1
ATOM 805 N N . CYS A 1 104 ? 4.004 -12.445 -7.336 1 93.44 104 CYS A N 1
ATOM 806 C CA . CYS A 1 104 ? 3.455 -13.68 -7.887 1 93.44 104 CYS A CA 1
ATOM 807 C C . CYS A 1 104 ? 4.5 -14.789 -7.879 1 93.44 104 CYS A C 1
ATOM 809 O O . CYS A 1 104 ? 5.578 -14.633 -8.445 1 93.44 104 CYS A O 1
ATOM 811 N N . VAL A 1 105 ? 4.129 -15.859 -7.277 1 87.62 105 VAL A N 1
ATOM 812 C CA . VAL A 1 105 ? 5.02 -17.016 -7.207 1 87.62 105 VAL A CA 1
ATOM 813 C C . VAL A 1 105 ? 4.289 -18.266 -7.695 1 87.62 105 VAL A C 1
ATOM 815 O O . VAL A 1 105 ? 3.057 -18.312 -7.691 1 87.62 105 VAL A O 1
ATOM 818 N N . GLU A 1 106 ? 5.125 -19.172 -8.148 1 84.88 106 GLU A N 1
ATOM 819 C CA . GLU A 1 106 ? 4.547 -20.453 -8.539 1 84.88 106 GLU A CA 1
ATOM 820 C C . GLU A 1 106 ? 4.574 -21.453 -7.383 1 84.88 106 GLU A C 1
ATOM 822 O O . GLU A 1 106 ? 5.617 -21.672 -6.77 1 84.88 106 GLU A O 1
ATOM 827 N N . VAL A 1 107 ? 3.449 -21.953 -7.023 1 81.75 107 VAL A N 1
ATOM 828 C CA . VAL A 1 107 ? 3.312 -22.984 -6.012 1 81.75 107 VAL A CA 1
ATOM 829 C C . VAL A 1 107 ? 2.707 -24.25 -6.637 1 81.75 107 VAL A C 1
ATOM 831 O O . VAL A 1 107 ? 1.541 -24.25 -7.039 1 81.75 107 VAL A O 1
ATOM 834 N N . LYS A 1 108 ? 3.551 -25.328 -6.707 1 81.75 108 LYS A N 1
ATOM 835 C CA . LYS A 1 108 ? 3.119 -26.578 -7.328 1 81.75 108 LYS A CA 1
ATOM 836 C C . LYS A 1 108 ? 2.598 -26.328 -8.742 1 81.75 108 LYS A C 1
ATOM 838 O O . LYS A 1 108 ? 1.531 -26.828 -9.109 1 81.75 108 LYS A O 1
ATOM 843 N N . GLY A 1 109 ? 3.193 -25.375 -9.391 1 82.62 109 GLY A N 1
ATOM 844 C CA . GLY A 1 109 ? 2.898 -25.141 -10.797 1 82.62 109 GLY A CA 1
ATOM 845 C C . GLY A 1 109 ? 1.787 -24.141 -11.016 1 82.62 109 GLY A C 1
ATOM 846 O O . GLY A 1 109 ? 1.417 -23.844 -12.156 1 82.62 109 GLY A O 1
ATOM 847 N N . GLU A 1 110 ? 1.224 -23.719 -9.898 1 87.38 110 GLU A N 1
ATOM 848 C CA . GLU A 1 110 ? 0.133 -22.75 -9.992 1 87.38 110 GLU A CA 1
ATOM 849 C C . GLU A 1 110 ? 0.554 -21.391 -9.453 1 87.38 110 GLU A C 1
ATOM 851 O O . GLU A 1 110 ? 1.264 -21.312 -8.445 1 87.38 110 GLU A O 1
ATOM 856 N N . PRO A 1 111 ? 0.027 -20.359 -10.117 1 92 111 PRO A N 1
ATOM 857 C CA . PRO A 1 111 ? 0.399 -19.031 -9.617 1 92 111 PRO A CA 1
ATOM 858 C C . PRO A 1 111 ? -0.309 -18.672 -8.312 1 92 111 PRO A C 1
ATOM 860 O O . PRO A 1 111 ? -1.477 -19.031 -8.125 1 92 111 PRO A O 1
ATOM 863 N N . ALA A 1 112 ? 0.375 -18.047 -7.48 1 92.94 112 ALA A N 1
ATOM 864 C CA . ALA A 1 112 ? -0.143 -17.484 -6.234 1 92.94 112 ALA A CA 1
ATOM 865 C C . ALA A 1 112 ? 0.446 -16.094 -5.969 1 92.94 112 ALA A C 1
ATOM 867 O O . ALA A 1 112 ? 1.633 -15.867 -6.207 1 92.94 112 ALA A O 1
ATOM 868 N N . LEU A 1 113 ? -0.444 -15.219 -5.52 1 94.25 113 LEU A N 1
ATOM 869 C CA . LEU A 1 113 ? 0.061 -13.93 -5.059 1 94.25 113 LEU A CA 1
ATOM 870 C C . LEU A 1 113 ? 0.357 -13.961 -3.562 1 94.25 113 LEU A C 1
ATOM 872 O O . LEU A 1 113 ? -0.56 -14.086 -2.748 1 94.25 113 LEU A O 1
ATOM 876 N N . GLN A 1 114 ? 1.586 -13.883 -3.248 1 92.56 114 GLN A N 1
ATOM 877 C CA . GLN A 1 114 ? 1.961 -13.672 -1.854 1 92.56 114 GLN A CA 1
ATOM 878 C C . GLN A 1 114 ? 1.904 -12.188 -1.486 1 92.56 114 GLN A C 1
ATOM 880 O O . GLN A 1 114 ? 2.58 -11.367 -2.105 1 92.56 114 GLN A O 1
ATOM 885 N N . THR A 1 115 ? 1.089 -11.883 -0.469 1 94.88 115 THR A N 1
ATOM 886 C CA . THR A 1 115 ? 0.884 -10.469 -0.176 1 94.88 115 THR A CA 1
ATOM 887 C C . THR A 1 115 ? 1.082 -10.195 1.311 1 94.88 115 THR A C 1
ATOM 889 O O . THR A 1 115 ? 0.91 -11.086 2.143 1 94.88 115 THR A O 1
ATOM 892 N N . THR A 1 116 ? 1.513 -9.039 1.658 1 94.5 116 THR A N 1
ATOM 893 C CA . THR A 1 116 ? 1.451 -8.406 2.973 1 94.5 116 THR A CA 1
ATOM 894 C C . THR A 1 116 ? 0.657 -7.102 2.908 1 94.5 116 THR A C 1
ATOM 896 O O . THR A 1 116 ? 0.804 -6.324 1.964 1 94.5 116 THR A O 1
ATOM 899 N N . TRP A 1 117 ? -0.22 -6.914 3.912 1 96.06 117 TRP A N 1
ATOM 900 C CA . TRP A 1 117 ? -1.083 -5.738 3.857 1 96.06 117 TRP A CA 1
ATOM 901 C C . TRP A 1 117 ? -1.035 -4.965 5.172 1 96.06 117 TRP A C 1
ATOM 903 O O . TRP A 1 117 ? -0.688 -5.527 6.215 1 96.06 117 TRP A O 1
ATOM 913 N N . ILE A 1 118 ? -1.334 -3.643 5.074 1 95.44 118 ILE A N 1
ATOM 914 C CA . ILE A 1 118 ? -1.579 -2.744 6.199 1 95.44 118 ILE A CA 1
ATOM 915 C C . ILE A 1 118 ? -3.004 -2.201 6.125 1 95.44 118 ILE A C 1
ATOM 917 O O . ILE A 1 118 ? -3.414 -1.653 5.098 1 95.44 118 ILE A O 1
ATOM 921 N N . LEU A 1 119 ? -3.701 -2.398 7.168 1 93.94 119 LEU A N 1
ATOM 922 C CA . LEU A 1 119 ? -5.004 -1.759 7.32 1 93.94 119 LEU A CA 1
ATOM 923 C C . LEU A 1 119 ? -4.938 -0.624 8.336 1 93.94 119 LEU A C 1
ATOM 925 O O . LEU A 1 119 ? -4.586 -0.844 9.5 1 93.94 119 LEU A O 1
ATOM 929 N N 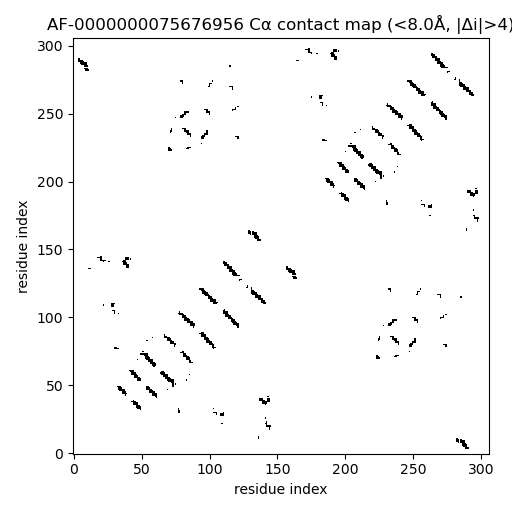. ARG A 1 120 ? -5.211 0.552 7.871 1 91.69 120 ARG A N 1
ATOM 930 C CA . ARG A 1 120 ? -5.312 1.718 8.742 1 91.69 120 ARG A CA 1
ATOM 931 C C . ARG A 1 120 ? -6.758 2.199 8.844 1 91.69 120 ARG A C 1
ATOM 933 O O . ARG A 1 120 ? -7.363 2.578 7.844 1 91.69 120 ARG A O 1
ATOM 940 N N . SER A 1 121 ? -7.273 2.125 9.984 1 88.06 121 SER A N 1
ATOM 941 C CA . SER A 1 121 ? -8.586 2.686 10.266 1 88.06 121 SER A CA 1
ATOM 942 C C . SER A 1 121 ? -8.477 4.098 10.836 1 88.06 121 SER A C 1
ATOM 944 O O . SER A 1 121 ? -7.477 4.445 11.461 1 88.06 121 SER A O 1
ATOM 946 N N . GLU A 1 122 ? -9.438 4.906 10.555 1 75.19 122 GLU A N 1
ATOM 947 C CA . GLU A 1 122 ? -9.438 6.301 10.992 1 75.19 122 GLU A CA 1
ATOM 948 C C . GLU A 1 122 ? -9.406 6.395 12.516 1 75.19 122 GLU A C 1
ATOM 950 O O . GLU A 1 122 ? -10.062 5.609 13.203 1 75.19 122 GLU A O 1
ATOM 955 N N . VAL A 1 123 ? -8.531 7.176 13.07 1 61.22 123 VAL A N 1
ATOM 956 C CA . VAL A 1 123 ? -8.547 7.469 14.5 1 61.22 123 VAL A CA 1
ATOM 957 C C . VAL A 1 123 ? -9.336 8.742 14.758 1 61.22 123 VAL A C 1
ATOM 959 O O . VAL A 1 123 ? -9.078 9.781 14.141 1 61.22 123 VAL A O 1
ATOM 962 N N . GLU A 1 124 ? -10.594 8.633 15.273 1 56.81 124 GLU A N 1
ATOM 963 C CA . GLU A 1 124 ? -11.32 9.852 15.609 1 56.81 124 GLU A CA 1
ATOM 964 C C . GLU A 1 124 ? -10.758 10.508 16.859 1 56.81 124 GLU A C 1
ATOM 966 O O . GLU A 1 124 ? -10.734 11.734 16.984 1 56.81 124 GLU A O 1
ATOM 971 N N . LYS A 1 125 ? -10.516 9.648 17.984 1 54.62 125 LYS A N 1
ATOM 972 C CA . LYS A 1 125 ? -10.102 10.188 19.266 1 54.62 125 LYS A CA 1
ATOM 973 C C . LYS A 1 125 ? -8.648 9.82 19.578 1 54.62 125 LYS A C 1
ATOM 975 O O . LYS A 1 125 ? -8.203 8.727 19.234 1 54.62 125 LYS A O 1
ATOM 980 N N . PRO A 1 126 ? -7.891 10.812 20.109 1 50.06 126 PRO A N 1
ATOM 981 C CA . PRO A 1 126 ? -6.492 10.586 20.469 1 50.06 126 PRO A CA 1
ATOM 982 C C . PRO A 1 126 ? -6.281 9.25 21.172 1 50.06 126 PRO A C 1
ATOM 984 O O . PRO A 1 126 ? -5.242 8.609 21 1 50.06 126 PRO A O 1
ATOM 987 N N . ALA A 1 127 ? -7.199 8.992 22.062 1 48.25 127 ALA A N 1
ATOM 988 C CA . ALA A 1 127 ? -7.047 7.797 22.891 1 48.25 127 ALA A CA 1
ATOM 989 C C . ALA A 1 127 ? -7.121 6.527 22.047 1 48.25 127 ALA A C 1
ATOM 991 O O . ALA A 1 127 ? -6.617 5.477 22.453 1 48.25 127 ALA A O 1
ATOM 992 N N . ASP A 1 128 ? -7.742 6.555 21.047 1 50.31 128 ASP A N 1
ATOM 993 C CA . ASP A 1 128 ? -8.039 5.359 20.25 1 50.31 128 ASP A CA 1
ATOM 994 C C . ASP A 1 128 ? -7.016 5.176 19.141 1 50.31 128 ASP A C 1
ATOM 996 O O . ASP A 1 128 ? -7.195 4.328 18.266 1 50.31 128 ASP A O 1
ATOM 1000 N N . ARG A 1 129 ? -6.004 5.957 19.109 1 50.72 129 ARG A N 1
ATOM 1001 C CA . ARG A 1 129 ? -5 6.102 18.062 1 50.72 129 ARG A CA 1
ATOM 1002 C C . ARG A 1 129 ? -4.289 4.777 17.797 1 50.72 129 ARG A C 1
ATOM 1004 O O . ARG A 1 129 ? -3.939 4.473 16.656 1 50.72 129 ARG A O 1
ATOM 1011 N N . TRP A 1 130 ? -4.035 3.971 18.812 1 45.62 130 TRP A N 1
ATOM 1012 C CA . TRP A 1 130 ? -3.072 2.875 18.75 1 45.62 130 TRP A CA 1
ATOM 1013 C C . TRP A 1 130 ? -3.621 1.716 17.922 1 45.62 130 TRP A C 1
ATOM 1015 O O . TRP A 1 130 ? -2.863 1 17.266 1 45.62 130 TRP A O 1
ATOM 1025 N N . GLU A 1 131 ? -4.852 1.503 18.062 1 54.97 131 GLU A N 1
ATOM 1026 C CA . GLU A 1 131 ? -5.453 0.275 17.547 1 54.97 131 GLU A CA 1
ATOM 1027 C C . GLU A 1 131 ? -5.945 0.458 16.109 1 54.97 131 GLU A C 1
ATOM 1029 O O . GLU A 1 131 ? -6.59 -0.432 15.555 1 54.97 131 GLU A O 1
ATOM 1034 N N . SER A 1 132 ? -5.176 1.459 15.438 1 81.19 132 SER A N 1
ATOM 1035 C CA . SER A 1 132 ? -5.836 1.846 14.195 1 81.19 132 SER A CA 1
ATOM 1036 C C . SER A 1 132 ? -5.094 1.301 12.984 1 81.19 132 SER A C 1
ATOM 1038 O O . SER A 1 132 ? -5.559 1.438 11.844 1 81.19 132 SER A O 1
ATOM 1040 N N . THR A 1 133 ? -3.924 0.571 13.25 1 87.44 133 THR A N 1
ATOM 1041 C CA . THR A 1 133 ? -3.205 -0.028 12.133 1 87.44 133 THR A CA 1
ATOM 1042 C C . THR A 1 133 ? -2.965 -1.515 12.375 1 87.44 133 THR A C 1
ATOM 1044 O O . THR A 1 133 ? -2.432 -1.899 13.422 1 87.44 133 THR A O 1
ATOM 1047 N N . ILE A 1 134 ? -3.342 -2.367 11.539 1 89.88 134 ILE A N 1
ATOM 1048 C CA . ILE A 1 134 ? -3.127 -3.811 11.586 1 89.88 134 ILE A CA 1
ATOM 1049 C C . ILE A 1 134 ? -2.338 -4.254 10.352 1 89.88 134 ILE A C 1
ATOM 1051 O O . ILE A 1 134 ? -2.566 -3.754 9.25 1 89.88 134 ILE A O 1
ATOM 1055 N N . VAL A 1 135 ? -1.389 -5.121 10.609 1 91.56 135 VAL A N 1
ATOM 1056 C CA . VAL A 1 135 ? -0.605 -5.695 9.523 1 91.56 135 VAL A CA 1
ATOM 1057 C C . VAL A 1 135 ? -0.877 -7.195 9.422 1 91.56 135 VAL A C 1
ATOM 1059 O O . VAL A 1 135 ? -0.975 -7.883 10.445 1 91.56 135 VAL A O 1
ATOM 1062 N N . GLY A 1 136 ? -1.025 -7.672 8.219 1 91.38 136 GLY A N 1
ATOM 1063 C CA . GLY A 1 136 ? -1.241 -9.094 8.016 1 91.38 136 GLY A CA 1
ATOM 1064 C C . GLY A 1 136 ? -0.729 -9.594 6.68 1 91.38 136 GLY A C 1
ATOM 1065 O O . GLY A 1 136 ? -0.096 -8.844 5.934 1 91.38 136 GLY A O 1
ATOM 1066 N N . GLN A 1 137 ? -0.866 -10.82 6.504 1 91.81 137 GLN A N 1
ATOM 1067 C CA . GLN A 1 137 ? -0.479 -11.477 5.262 1 91.81 137 GLN A CA 1
ATOM 1068 C C . GLN A 1 137 ? -1.617 -12.336 4.719 1 91.81 137 GLN A C 1
ATOM 1070 O O . GLN A 1 137 ? -2.428 -12.859 5.484 1 91.81 137 GLN A O 1
ATOM 1075 N N . ASP A 1 138 ? -1.688 -12.398 3.424 1 89.94 138 ASP A N 1
ATOM 1076 C CA . ASP A 1 138 ? -2.613 -13.32 2.779 1 89.94 138 ASP A CA 1
ATOM 1077 C C . ASP A 1 138 ? -2.088 -13.766 1.415 1 89.94 138 ASP A C 1
ATOM 1079 O O . ASP A 1 138 ? -1.142 -13.172 0.888 1 89.94 138 ASP A O 1
ATOM 1083 N N . THR A 1 139 ? -2.623 -14.836 0.984 1 91.88 139 THR A N 1
ATOM 1084 C CA . THR A 1 139 ? -2.297 -15.367 -0.334 1 91.88 139 THR A CA 1
ATOM 1085 C C . THR A 1 139 ? -3.535 -15.406 -1.226 1 91.88 139 THR A C 1
ATOM 1087 O O . THR A 1 139 ? -4.621 -15.781 -0.777 1 91.88 139 THR A O 1
ATOM 1090 N N . PHE A 1 140 ? -3.35 -14.922 -2.398 1 93.5 140 PHE A N 1
ATOM 1091 C CA . PHE A 1 140 ? -4.418 -15.008 -3.387 1 93.5 140 PHE A CA 1
ATOM 1092 C C . PHE A 1 140 ? -4.121 -16.094 -4.418 1 93.5 140 PHE A C 1
ATOM 1094 O O . PHE A 1 140 ? -2.979 -16.234 -4.855 1 93.5 140 PHE A O 1
ATOM 1101 N N . THR A 1 141 ? -5.152 -16.797 -4.789 1 94.38 141 THR A N 1
ATOM 1102 C CA . THR A 1 141 ? -5.031 -17.828 -5.812 1 94.38 141 THR A CA 1
ATOM 1103 C C . THR A 1 141 ? -6.125 -17.672 -6.867 1 94.38 141 THR A C 1
ATOM 1105 O O . THR A 1 141 ? -7.082 -16.922 -6.672 1 94.38 141 THR A O 1
ATOM 1108 N N . ARG A 1 142 ? -5.941 -18.312 -8.039 1 94.06 142 ARG A N 1
ATOM 1109 C CA . ARG A 1 142 ? -6.879 -18.188 -9.148 1 94.06 142 ARG A CA 1
ATOM 1110 C C . ARG A 1 142 ? -8.172 -18.938 -8.859 1 94.06 142 ARG A C 1
ATOM 1112 O O . ARG A 1 142 ? -9.219 -18.641 -9.438 1 94.06 142 ARG A O 1
ATOM 1119 N N . GLU A 1 143 ? -8.086 -19.953 -7.938 1 88.31 143 GLU A N 1
ATOM 1120 C CA . GLU A 1 143 ? -9.25 -20.766 -7.609 1 88.31 143 GLU A CA 1
ATOM 1121 C C . GLU A 1 143 ? -9.695 -20.531 -6.164 1 88.31 143 GLU A C 1
ATOM 1123 O O . GLU A 1 143 ? -8.859 -20.344 -5.277 1 88.31 143 GLU A O 1
ATOM 1128 N N . ARG A 1 144 ? -11.008 -20.547 -6.023 1 80.94 144 ARG A N 1
ATOM 1129 C CA . ARG A 1 144 ? -11.539 -20.406 -4.676 1 80.94 144 ARG A CA 1
ATOM 1130 C C . ARG A 1 144 ? -11.242 -21.641 -3.828 1 80.94 144 ARG A C 1
ATOM 1132 O O . ARG A 1 144 ? -11.391 -22.766 -4.297 1 80.94 144 ARG A O 1
ATOM 1139 N N . LEU A 1 145 ? -10.391 -21.453 -2.844 1 64.31 145 LEU A N 1
ATOM 1140 C CA . LEU A 1 145 ? -10.125 -22.609 -1.98 1 64.31 145 LEU A CA 1
ATOM 1141 C C . LEU A 1 145 ? -11.398 -23.062 -1.275 1 64.31 145 LEU A C 1
ATOM 1143 O O . LEU A 1 145 ? -12.148 -22.234 -0.754 1 64.31 145 LEU A O 1
ATOM 1147 N N . GLU A 1 146 ? -12.086 -24.031 -1.823 1 52.47 146 GLU A N 1
ATOM 1148 C CA . GLU A 1 146 ? -13.258 -24.625 -1.181 1 52.47 146 GLU A CA 1
ATOM 1149 C C . GLU A 1 146 ? -12.953 -25.016 0.264 1 52.47 146 GLU A C 1
ATOM 1151 O O . GLU A 1 146 ? -11.883 -25.562 0.555 1 52.47 146 GLU A O 1
ATOM 1156 N N . THR A 1 147 ? -13.195 -24.125 1.168 1 49.59 147 THR A N 1
ATOM 1157 C CA . THR A 1 147 ? -13.211 -24.688 2.516 1 49.59 147 THR A CA 1
ATOM 1158 C C . THR A 1 147 ? -13.891 -26.047 2.529 1 49.59 147 THR A C 1
ATOM 1160 O O . THR A 1 147 ? -15.062 -26.172 2.164 1 49.59 147 THR A O 1
ATOM 1163 N N . SER A 1 148 ? -13.344 -27.047 2.084 1 40.84 148 SER A N 1
ATOM 1164 C CA . SER A 1 148 ? -13.969 -28.359 2.281 1 40.84 148 SER A CA 1
ATOM 1165 C C . SER A 1 148 ? -14.617 -28.453 3.658 1 40.84 148 SER A C 1
ATOM 1167 O O . SER A 1 148 ? -13.938 -28.344 4.68 1 40.84 148 SER A O 1
ATOM 1169 N N . ASP A 1 149 ? -15.781 -28.062 3.828 1 38.19 149 ASP A N 1
ATOM 1170 C CA . ASP A 1 149 ? -16.656 -28.609 4.863 1 38.19 149 ASP A CA 1
ATOM 1171 C C . ASP A 1 149 ? -16.438 -30.125 5.02 1 38.19 149 ASP A C 1
ATOM 1173 O O . ASP A 1 149 ? -17.109 -30.766 5.816 1 38.19 149 ASP A O 1
ATOM 1177 N N . GLU A 1 150 ? -15.773 -30.844 4.148 1 38.47 150 GLU A N 1
ATOM 1178 C CA . GLU A 1 150 ? -15.82 -32.281 4.355 1 38.47 150 GLU A CA 1
ATOM 1179 C C . GLU A 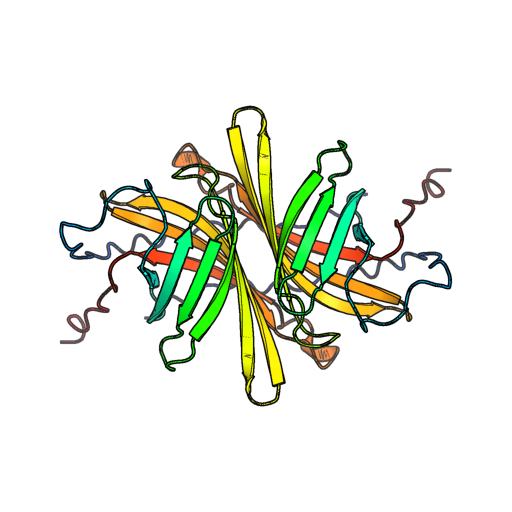1 150 ? -15.133 -32.688 5.66 1 38.47 150 GLU A C 1
ATOM 1181 O O . GLU A 1 150 ? -15.156 -33.844 6.051 1 38.47 150 GLU A O 1
ATOM 1186 N N . PHE A 1 151 ? -14.219 -31.953 6.324 1 33.5 151 PHE A N 1
ATOM 1187 C CA . PHE A 1 151 ? -13.852 -32.625 7.559 1 33.5 151 PHE A CA 1
ATOM 1188 C C . PHE A 1 151 ? -14.984 -32.562 8.578 1 33.5 151 PHE A C 1
ATOM 1190 O O . PHE A 1 151 ? -14.906 -33.156 9.648 1 33.5 151 PHE A O 1
ATOM 1197 N N . LEU A 1 152 ? -15.953 -31.562 8.414 1 29.84 152 LEU A N 1
ATOM 1198 C CA . LEU A 1 152 ? -16.984 -31.75 9.43 1 29.84 152 LEU A CA 1
ATOM 1199 C C . LEU A 1 152 ? -17.969 -32.812 9 1 29.84 152 LEU A C 1
ATOM 1201 O O . LEU A 1 152 ? -18.969 -33.062 9.688 1 29.84 152 LEU A O 1
ATOM 1205 N N . ASN A 1 153 ? -17.891 -33.469 7.812 1 27.61 153 ASN A N 1
ATOM 1206 C CA . ASN A 1 153 ? -18.688 -34.688 7.934 1 27.61 153 ASN A CA 1
ATOM 1207 C C . ASN A 1 153 ? -17.891 -35.812 8.609 1 27.61 153 ASN A C 1
ATOM 1209 O O . ASN A 1 153 ? -16.719 -36 8.32 1 27.61 153 ASN A O 1
ATOM 1213 N N . MET B 1 1 ? -10.531 -24.281 12.383 1 18.88 1 MET B N 1
ATOM 1214 C CA . MET B 1 1 ? -9.906 -23.266 13.211 1 18.88 1 MET B CA 1
ATOM 1215 C C . MET B 1 1 ? -9.18 -22.234 12.344 1 18.88 1 MET B C 1
ATOM 1217 O O . MET B 1 1 ? -8.383 -22.594 11.477 1 18.88 1 MET B O 1
ATOM 1221 N N . TYR B 1 2 ? -9.805 -21.125 12.031 1 23.61 2 TYR B N 1
ATOM 1222 C CA . TYR B 1 2 ? -9.453 -19.984 11.188 1 23.61 2 TYR B CA 1
ATOM 1223 C C . TYR B 1 2 ? -8.109 -19.391 11.594 1 23.61 2 TYR B C 1
ATOM 1225 O O . TYR B 1 2 ? -7.879 -19.109 12.773 1 23.61 2 TYR B O 1
ATOM 1233 N N . ARG B 1 3 ? -7.121 -20.016 10.977 1 28.59 3 ARG B N 1
ATOM 1234 C CA . ARG B 1 3 ? -5.844 -19.453 11.383 1 28.59 3 ARG B CA 1
ATOM 1235 C C . ARG B 1 3 ? -5.848 -17.938 11.227 1 28.59 3 ARG B C 1
ATOM 1237 O O . ARG B 1 3 ? -6.246 -17.406 10.18 1 28.59 3 ARG B O 1
ATOM 1244 N N . ALA B 1 4 ? -5.93 -17.328 12.297 1 31.41 4 ALA B N 1
ATOM 1245 C CA . ALA B 1 4 ? -5.922 -15.898 12.617 1 31.41 4 ALA B CA 1
ATOM 1246 C C . ALA B 1 4 ? -4.777 -15.188 11.898 1 31.41 4 ALA B C 1
ATOM 1248 O O . ALA B 1 4 ? -3.654 -15.688 11.852 1 31.41 4 ALA B O 1
ATOM 1249 N N . VAL B 1 5 ? -5.105 -14.609 10.828 1 40.75 5 VAL B N 1
ATOM 1250 C CA . VAL B 1 5 ? -4.152 -13.672 10.242 1 40.75 5 VAL B CA 1
ATOM 1251 C C . VAL B 1 5 ? -3.502 -12.844 11.344 1 40.75 5 VAL B C 1
ATOM 1253 O O . VAL B 1 5 ? -4.195 -12.25 12.18 1 40.75 5 VAL B O 1
ATOM 1256 N N . SER B 1 6 ? -2.439 -13.391 11.906 1 43.56 6 SER B N 1
ATOM 1257 C CA . SER B 1 6 ? -1.785 -12.664 12.992 1 43.56 6 SER B CA 1
ATOM 1258 C C . SER B 1 6 ? -1.421 -11.25 12.562 1 43.56 6 SER B C 1
ATOM 1260 O O . SER B 1 6 ? -0.493 -11.055 11.773 1 43.56 6 SER B O 1
ATOM 1262 N N . GLY B 1 7 ? -2.438 -10.562 12.43 1 53.03 7 GLY B N 1
ATOM 1263 C CA . GLY B 1 7 ? -2.096 -9.156 12.312 1 53.03 7 GLY B CA 1
ATOM 1264 C C . GLY B 1 7 ? -1.327 -8.625 13.516 1 53.03 7 GLY B C 1
ATOM 1265 O O . GLY B 1 7 ? -1.55 -9.07 14.641 1 53.03 7 GLY B O 1
ATOM 1266 N N . VAL B 1 8 ? -0.12 -8.18 13.195 1 64.19 8 VAL B N 1
ATOM 1267 C CA . VAL B 1 8 ? 0.586 -7.461 14.25 1 64.19 8 VAL B CA 1
ATOM 1268 C C . VAL B 1 8 ? 0.075 -6.023 14.328 1 64.19 8 VAL B C 1
ATOM 1270 O O . VAL B 1 8 ? -0.153 -5.383 13.297 1 64.19 8 VAL B O 1
ATOM 1273 N N . ILE B 1 9 ? -0.375 -5.738 15.562 1 54.22 9 ILE B N 1
ATOM 1274 C CA . ILE B 1 9 ? -0.758 -4.352 15.781 1 54.22 9 ILE B CA 1
ATOM 1275 C C . ILE B 1 9 ? 0.493 -3.492 15.953 1 54.22 9 ILE B C 1
ATOM 1277 O O . ILE B 1 9 ? 1.354 -3.799 16.781 1 54.22 9 ILE B O 1
ATOM 1281 N N . LEU B 1 10 ? 0.722 -2.67 15.016 1 60.25 10 LEU B N 1
ATOM 1282 C CA . LEU B 1 10 ? 1.823 -1.721 15.133 1 60.25 10 LEU B CA 1
ATOM 1283 C C . LEU B 1 10 ? 1.364 -0.437 15.812 1 60.25 10 LEU B C 1
ATOM 1285 O O . LEU B 1 10 ? 0.357 0.155 15.422 1 60.25 10 LEU B O 1
ATOM 1289 N N . ARG B 1 11 ? 1.923 -0.216 16.984 1 51.44 11 ARG B N 1
ATOM 1290 C CA . ARG B 1 11 ? 1.68 1.067 17.625 1 51.44 11 ARG B CA 1
ATOM 1291 C C . ARG B 1 11 ? 2.512 2.172 16.984 1 51.44 11 ARG B C 1
ATOM 1293 O O . ARG B 1 11 ? 3.709 1.998 16.75 1 51.44 11 ARG B O 1
ATOM 1300 N N . PRO B 1 12 ? 1.74 3.092 16.5 1 50.53 12 PRO B N 1
ATOM 1301 C CA . PRO B 1 12 ? 2.568 4.188 15.984 1 50.53 12 PRO B CA 1
ATOM 1302 C C . PRO B 1 12 ? 3.455 4.809 17.062 1 50.53 12 PRO B C 1
ATOM 1304 O O . PRO B 1 12 ? 2.969 5.16 18.141 1 50.53 12 PRO B O 1
ATOM 1307 N N . SER B 1 13 ? 4.73 4.516 17.109 1 43.59 13 SER B N 1
ATOM 1308 C CA . SER B 1 13 ? 5.586 5.363 17.938 1 43.59 13 SER B CA 1
ATOM 1309 C C . SER B 1 13 ? 5.648 6.785 17.391 1 43.59 13 SER B C 1
ATOM 1311 O O . SER B 1 13 ? 6.359 7.047 16.422 1 43.59 13 SER B O 1
ATOM 1313 N N . PHE B 1 14 ? 4.559 7.477 17.703 1 42.78 14 PHE B N 1
ATOM 1314 C CA . PHE B 1 14 ? 4.82 8.883 17.438 1 42.78 14 PHE B CA 1
ATOM 1315 C C . PHE B 1 14 ? 6 9.383 18.266 1 42.78 14 PHE B C 1
ATOM 1317 O O . PHE B 1 14 ? 5.895 9.5 19.5 1 42.78 14 PHE B O 1
ATOM 1324 N N . ASN B 1 15 ? 7.125 9.102 17.812 1 38.88 15 ASN B N 1
ATOM 1325 C CA . ASN B 1 15 ? 8.203 9.852 18.453 1 38.88 15 ASN B CA 1
ATOM 1326 C C . ASN B 1 15 ? 7.887 11.344 18.5 1 38.88 15 ASN B C 1
ATOM 1328 O O . ASN B 1 15 ? 7.699 11.984 17.469 1 38.88 15 ASN B O 1
ATOM 1332 N N . ARG B 1 16 ? 7.301 11.758 19.625 1 36.62 16 ARG B N 1
ATOM 1333 C CA . ARG B 1 16 ? 7.234 13.172 19.953 1 36.62 16 ARG B CA 1
ATOM 1334 C C . ARG B 1 16 ? 8.531 13.883 19.594 1 36.62 16 ARG B C 1
ATOM 1336 O O . ARG B 1 16 ? 9.367 14.156 20.453 1 36.62 16 ARG B O 1
ATOM 1343 N N . MET B 1 17 ? 9.172 13.57 18.594 1 35.19 17 MET B N 1
ATOM 1344 C CA . MET B 1 17 ? 10.227 14.555 18.344 1 35.19 17 MET B CA 1
ATOM 1345 C C . MET B 1 17 ? 9.633 15.93 18.062 1 35.19 17 MET B C 1
ATOM 1347 O O . MET B 1 17 ? 8.773 16.062 17.188 1 35.19 17 MET B O 1
ATOM 1351 N N . MET B 1 18 ? 9.562 16.766 19.109 1 36.34 18 MET B N 1
ATOM 1352 C CA . MET B 1 18 ? 9.289 18.188 19.047 1 36.34 18 MET B CA 1
ATOM 1353 C C . MET B 1 18 ? 10.07 18.844 17.906 1 36.34 18 MET B C 1
ATOM 1355 O O . MET B 1 18 ? 11.25 19.156 18.047 1 36.34 18 MET B O 1
ATOM 1359 N N . LEU B 1 19 ? 9.953 18.328 16.734 1 40.72 19 LEU B N 1
ATOM 1360 C CA . LEU B 1 19 ? 10.609 19.094 15.68 1 40.72 19 LEU B CA 1
ATOM 1361 C C . LEU B 1 19 ? 10 20.484 15.555 1 40.72 19 LEU B C 1
ATOM 1363 O O . LEU B 1 19 ? 8.781 20.609 15.438 1 40.72 19 LEU B O 1
ATOM 1367 N N . SER B 1 20 ? 10.719 21.422 16.156 1 37.84 20 SER B N 1
ATOM 1368 C CA . SER B 1 20 ? 10.422 22.812 15.867 1 37.84 20 SER B CA 1
ATOM 1369 C C . SER B 1 20 ? 10.445 23.078 14.367 1 37.84 20 SER B C 1
ATOM 1371 O O . SER B 1 20 ? 11.508 23.141 13.758 1 37.84 20 SER B O 1
ATOM 1373 N N . ALA B 1 21 ? 9.578 22.594 13.617 1 42.62 21 ALA B N 1
ATOM 1374 C CA . ALA B 1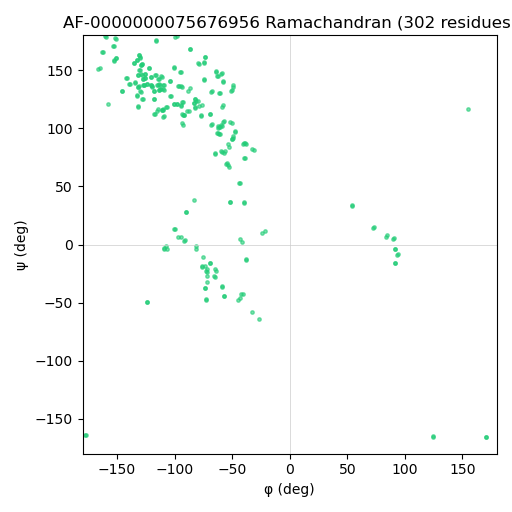 21 ? 9.492 23 12.219 1 42.62 21 ALA B CA 1
ATOM 1375 C C . ALA B 1 21 ? 9.039 24.453 12.094 1 42.62 21 ALA B C 1
ATOM 1377 O O . ALA B 1 21 ? 8.078 24.859 12.75 1 42.62 21 ALA B O 1
ATOM 1378 N N . VAL B 1 22 ? 10.008 25.422 11.797 1 38.44 22 VAL B N 1
ATOM 1379 C CA . VAL B 1 22 ? 9.664 26.781 11.383 1 38.44 22 VAL B CA 1
ATOM 1380 C C . VAL B 1 22 ? 8.773 26.734 10.141 1 38.44 22 VAL B C 1
ATOM 1382 O O . VAL B 1 22 ? 9.188 26.219 9.094 1 38.44 22 VAL B O 1
ATOM 1385 N N . CYS B 1 23 ? 7.5 26.469 10.242 1 40.53 23 CYS B N 1
ATOM 1386 C CA . CYS B 1 23 ? 6.527 26.438 9.156 1 40.53 23 CYS B CA 1
ATOM 1387 C C . CYS B 1 23 ? 6.484 27.766 8.422 1 40.53 23 CYS B C 1
ATOM 1389 O O . CYS B 1 23 ? 6.297 28.812 9.039 1 40.53 23 CYS B O 1
ATOM 1391 N N . PRO B 1 24 ? 7 27.922 7.246 1 40.41 24 PRO B N 1
ATOM 1392 C CA . PRO B 1 24 ? 6.629 29.172 6.582 1 40.41 24 PRO B CA 1
ATOM 1393 C C . PRO B 1 24 ? 5.121 29.422 6.602 1 40.41 24 PRO B C 1
ATOM 1395 O O . PRO B 1 24 ? 4.332 28.484 6.672 1 40.41 24 PRO B O 1
ATOM 1398 N N . LYS B 1 25 ? 4.57 30.625 6.867 1 39.38 25 LYS B N 1
ATOM 1399 C CA . LYS B 1 25 ? 3.238 31.188 7.066 1 39.38 25 LYS B CA 1
ATOM 1400 C C . LYS B 1 25 ? 2.26 30.672 6.016 1 39.38 25 LYS B C 1
ATOM 1402 O O . LYS B 1 25 ? 1.056 30.594 6.266 1 39.38 25 LYS B O 1
ATOM 1407 N N . ASP B 1 26 ? 2.592 30.688 4.773 1 41.66 26 ASP B N 1
ATOM 1408 C CA . ASP B 1 26 ? 1.52 30.594 3.789 1 41.66 26 ASP B CA 1
ATOM 1409 C C . ASP B 1 26 ? 0.93 29.188 3.752 1 41.66 26 ASP B C 1
ATOM 1411 O O . ASP B 1 26 ? 0.118 28.875 2.881 1 41.66 26 ASP B O 1
ATOM 1415 N N . SER B 1 27 ? 1.612 28.094 3.99 1 45.94 27 SER B N 1
ATOM 1416 C CA . SER B 1 27 ? 1.226 26.703 3.717 1 45.94 27 SER B CA 1
ATOM 1417 C C . SER B 1 27 ? -0.043 26.328 4.473 1 45.94 27 SER B C 1
ATOM 1419 O O . SER B 1 27 ? -0.202 26.688 5.645 1 45.94 27 SER B O 1
ATOM 1421 N N . ARG B 1 28 ? -1.258 26.297 3.812 1 48 28 ARG B N 1
ATOM 1422 C CA . ARG B 1 28 ? -2.584 25.922 4.297 1 48 28 ARG B CA 1
ATOM 1423 C C . ARG B 1 28 ? -2.492 24.859 5.387 1 48 28 ARG B C 1
ATOM 1425 O O . ARG B 1 28 ? -2.014 23.75 5.141 1 48 28 ARG B O 1
ATOM 1432 N N . ARG B 1 29 ? -2.229 25.219 6.578 1 53.72 29 ARG B N 1
ATOM 1433 C CA . ARG B 1 29 ? -2.035 24.672 7.914 1 53.72 29 ARG B CA 1
ATOM 1434 C C . ARG B 1 29 ? -3.062 23.578 8.219 1 53.72 29 ARG B C 1
ATOM 1436 O O . ARG B 1 29 ? -3.146 23.094 9.344 1 53.72 29 ARG B O 1
ATOM 1443 N N . HIS B 1 30 ? -3.875 23.297 7.266 1 69.69 30 HIS B N 1
ATOM 1444 C CA . HIS B 1 30 ? -4.914 22.375 7.688 1 69.69 30 HIS B CA 1
ATOM 1445 C C . HIS B 1 30 ? -4.992 21.172 6.758 1 69.69 30 HIS B C 1
ATOM 1447 O O . HIS B 1 30 ? -4.492 21.219 5.629 1 69.69 30 HIS B O 1
ATOM 1453 N N . CYS B 1 31 ? -5.133 20.062 7.34 1 85.12 31 CYS B N 1
ATOM 1454 C CA . CYS B 1 31 ? -5.414 18.859 6.562 1 85.12 31 CYS B CA 1
ATOM 1455 C C . CYS B 1 31 ? -6.602 19.078 5.633 1 85.12 31 CYS B C 1
ATOM 1457 O O . CYS B 1 31 ? -7.422 18.188 5.441 1 85.12 31 CYS B O 1
ATOM 1459 N N . SER B 1 32 ? -6.695 20.328 5.074 1 82.62 32 SER B N 1
ATOM 1460 C CA . SER B 1 32 ? -7.77 20.625 4.125 1 82.62 32 SER B CA 1
ATOM 1461 C C . SER B 1 32 ? -7.473 20.016 2.76 1 82.62 32 SER B C 1
ATOM 1463 O O . SER B 1 32 ? -8.383 19.812 1.949 1 82.62 32 SER B O 1
ATOM 1465 N N . GLY B 1 33 ? -6.211 19.672 2.516 1 91.06 33 GLY B N 1
ATOM 1466 C CA . GLY B 1 33 ? -5.719 19.016 1.311 1 91.06 33 GLY B CA 1
ATOM 1467 C C . GLY B 1 33 ? -4.312 18.469 1.46 1 91.06 33 GLY B C 1
ATOM 1468 O O . GLY B 1 33 ? -3.482 19.047 2.156 1 91.06 33 GLY B O 1
ATOM 1469 N N . ILE B 1 34 ? -4.055 17.422 0.708 1 95.62 34 ILE B N 1
ATOM 1470 C CA . ILE B 1 34 ? -2.762 16.781 0.935 1 95.62 34 ILE B CA 1
ATOM 1471 C C . ILE B 1 34 ? -1.835 17.047 -0.247 1 95.62 34 ILE B C 1
ATOM 1473 O O . ILE B 1 34 ? -0.644 16.734 -0.197 1 95.62 34 ILE B O 1
ATOM 1477 N N . SER B 1 35 ? -2.295 17.719 -1.29 1 97.25 35 SER B N 1
ATOM 1478 C CA . SER B 1 35 ? -1.437 18.031 -2.428 1 97.25 35 SER B CA 1
ATOM 1479 C C . SER B 1 35 ? -0.274 18.938 -2.016 1 97.25 35 SER B C 1
ATOM 1481 O O . SER B 1 35 ? -0.431 19.812 -1.161 1 97.25 35 SER B O 1
ATOM 1483 N N . GLY B 1 36 ? 0.836 18.719 -2.648 1 96.69 36 GLY B N 1
ATOM 1484 C CA . GLY B 1 36 ? 2.014 19.531 -2.363 1 96.69 36 GLY B CA 1
ATOM 1485 C C . GLY B 1 36 ? 3.223 18.703 -1.973 1 96.69 36 GLY B C 1
ATOM 1486 O O . GLY B 1 36 ? 3.275 17.5 -2.252 1 96.69 36 GLY B O 1
ATOM 1487 N N . THR B 1 37 ? 4.156 19.375 -1.432 1 95.75 37 THR B N 1
ATOM 1488 C CA . THR B 1 37 ? 5.438 18.766 -1.121 1 95.75 37 THR B CA 1
ATOM 1489 C C . THR B 1 37 ? 5.488 18.328 0.339 1 95.75 37 THR B C 1
ATOM 1491 O O . THR B 1 37 ? 5.047 19.062 1.228 1 95.75 37 THR B O 1
ATOM 1494 N N . TRP B 1 38 ? 6.016 17.125 0.551 1 94.88 38 TRP B N 1
ATOM 1495 C CA . TRP B 1 38 ? 6.156 16.531 1.878 1 94.88 38 TRP B CA 1
ATOM 1496 C C . TRP B 1 38 ? 7.562 15.977 2.078 1 94.88 38 TRP B C 1
ATOM 1498 O O . TRP B 1 38 ? 8.133 15.375 1.167 1 94.88 38 TRP B O 1
ATOM 1508 N N . TYR B 1 39 ? 8.047 16.078 3.328 1 92.75 39 TYR B N 1
ATOM 1509 C CA . TYR B 1 39 ? 9.375 15.602 3.688 1 92.75 39 TYR B CA 1
ATOM 1510 C C . TYR B 1 39 ? 9.312 14.641 4.867 1 92.75 39 TYR B C 1
ATOM 1512 O O . TYR B 1 39 ? 8.508 14.82 5.785 1 92.75 39 TYR B O 1
ATOM 1520 N N . ASN B 1 40 ? 10.188 13.609 4.812 1 90.88 40 ASN B N 1
ATOM 1521 C CA . ASN B 1 40 ? 10.258 12.781 6.012 1 90.88 40 ASN B CA 1
ATOM 1522 C C . ASN B 1 40 ? 11.641 12.852 6.66 1 90.88 40 ASN B C 1
ATOM 1524 O O . ASN B 1 40 ? 12.539 13.523 6.148 1 90.88 40 ASN B O 1
ATOM 1528 N N . GLN B 1 41 ? 11.773 12.242 7.766 1 82.81 41 GLN B N 1
ATOM 1529 C CA . GLN B 1 41 ? 12.961 12.336 8.617 1 82.81 41 GLN B CA 1
ATOM 1530 C C . GLN B 1 41 ? 14.156 11.648 7.961 1 82.81 41 GLN B C 1
ATOM 1532 O O . GLN B 1 41 ? 15.297 11.836 8.398 1 82.81 41 GLN B O 1
ATOM 1537 N N . LYS B 1 42 ? 13.945 10.844 6.973 1 82.25 42 LYS B N 1
ATOM 1538 C CA . LYS B 1 42 ? 15.031 10.117 6.309 1 82.25 42 LYS B CA 1
ATOM 1539 C C . LYS B 1 42 ? 15.578 10.906 5.125 1 82.25 42 LYS B C 1
ATOM 1541 O O . LYS B 1 42 ? 16.391 10.391 4.352 1 82.25 42 LYS B O 1
ATOM 1546 N N . GLY B 1 43 ? 15.055 12.102 4.938 1 83.38 43 GLY B N 1
ATOM 1547 C CA . GLY B 1 43 ? 15.539 12.961 3.867 1 83.38 43 GLY B CA 1
ATOM 1548 C C . GLY B 1 43 ? 14.789 12.766 2.562 1 83.38 43 GLY B C 1
ATOM 1549 O O . GLY B 1 43 ? 15.188 13.305 1.528 1 83.38 43 GLY B O 1
ATOM 1550 N N . SER B 1 44 ? 13.781 11.969 2.619 1 88.44 44 SER B N 1
ATOM 1551 C CA . SER B 1 44 ? 12.984 11.766 1.415 1 88.44 44 SER B CA 1
ATOM 1552 C C . SER B 1 44 ? 12.008 12.922 1.197 1 88.44 44 SER B C 1
ATOM 1554 O O . SER B 1 44 ? 11.664 13.633 2.141 1 88.44 44 SER B O 1
ATOM 1556 N N . ARG B 1 45 ? 11.656 13.062 -0.025 1 92.5 45 ARG B N 1
ATOM 1557 C CA . ARG B 1 45 ? 10.695 14.078 -0.446 1 92.5 45 ARG B CA 1
ATOM 1558 C C . ARG B 1 45 ? 9.664 13.484 -1.4 1 92.5 45 ARG B C 1
ATOM 1560 O O . ARG B 1 45 ? 10.008 12.711 -2.291 1 92.5 45 ARG B O 1
ATOM 1567 N N . MET B 1 46 ? 8.43 13.922 -1.165 1 95.62 46 MET B N 1
ATOM 1568 C CA . MET B 1 46 ? 7.375 13.555 -2.105 1 95.62 46 MET B CA 1
ATOM 1569 C C . MET B 1 46 ? 6.629 14.789 -2.602 1 95.62 46 MET B C 1
ATOM 1571 O O . MET B 1 46 ? 6.367 15.711 -1.831 1 95.62 46 MET B O 1
ATOM 1575 N N . ASP B 1 47 ? 6.375 14.805 -3.83 1 96.56 47 ASP B N 1
ATOM 1576 C CA . ASP B 1 47 ? 5.445 15.742 -4.445 1 96.56 47 ASP B CA 1
ATOM 1577 C C . ASP B 1 47 ? 4.176 15.031 -4.91 1 96.56 47 ASP B C 1
ATOM 1579 O O . ASP B 1 47 ? 4.215 14.234 -5.848 1 96.56 47 ASP B O 1
ATOM 1583 N N . ILE B 1 48 ? 3.082 15.305 -4.223 1 97.88 48 ILE B N 1
ATOM 1584 C CA . ILE B 1 48 ? 1.881 14.547 -4.547 1 97.88 48 ILE B CA 1
ATOM 1585 C C . ILE B 1 48 ? 0.758 15.5 -4.945 1 97.88 48 ILE B C 1
ATOM 1587 O O . ILE B 1 48 ? 0.743 16.656 -4.527 1 97.88 48 ILE B O 1
ATOM 1591 N N . HIS B 1 49 ? -0.112 15.023 -5.754 1 98.25 49 HIS B N 1
ATOM 1592 C CA . HIS B 1 49 ? -1.276 15.742 -6.254 1 98.25 49 HIS B CA 1
ATOM 1593 C C . HIS B 1 49 ? -2.543 14.906 -6.125 1 98.25 49 HIS B C 1
ATOM 1595 O O . HIS B 1 49 ? -2.631 13.812 -6.695 1 98.25 49 HIS B O 1
ATOM 1601 N N . ASP B 1 50 ? -3.496 15.445 -5.348 1 97.75 50 ASP B N 1
ATOM 1602 C CA . ASP B 1 50 ? -4.84 14.906 -5.18 1 97.75 50 ASP B CA 1
ATOM 1603 C C . ASP B 1 50 ? -5.82 15.562 -6.152 1 97.75 50 ASP B C 1
ATOM 1605 O O . ASP B 1 50 ? -6.191 16.719 -5.977 1 97.75 50 ASP B O 1
ATOM 1609 N N . ASN B 1 51 ? -6.324 14.781 -7.133 1 96.75 51 ASN B N 1
ATOM 1610 C CA . ASN B 1 51 ? -7.273 15.367 -8.07 1 96.75 51 ASN B CA 1
ATOM 1611 C C . ASN B 1 51 ? -8.711 15.008 -7.719 1 96.75 51 ASN B C 1
ATOM 1613 O O . ASN B 1 51 ? -9.617 15.133 -8.547 1 96.75 51 ASN B O 1
ATOM 1617 N N . GLY B 1 52 ? -8.852 14.516 -6.555 1 94.88 52 GLY B N 1
ATOM 1618 C CA . GLY B 1 52 ? -10.172 14.133 -6.078 1 94.88 52 GLY B CA 1
ATOM 1619 C C . GLY B 1 52 ? -10.523 12.688 -6.371 1 94.88 52 GLY B C 1
ATOM 1620 O O . GLY B 1 52 ? -11.461 12.141 -5.785 1 94.88 52 GLY B O 1
ATOM 1621 N N . VAL B 1 53 ? -9.805 12.062 -7.258 1 95.94 53 VAL B N 1
ATOM 1622 C CA . VAL B 1 53 ? -10.094 10.695 -7.668 1 95.94 53 VAL B CA 1
ATOM 1623 C C . VAL B 1 53 ? -8.859 9.82 -7.453 1 95.94 53 VAL B C 1
ATOM 1625 O O . VAL B 1 53 ? -8.945 8.758 -6.832 1 95.94 53 VAL B O 1
ATOM 1628 N N . ILE B 1 54 ? -7.762 10.312 -7.941 1 98.06 54 ILE B N 1
ATOM 1629 C CA . ILE B 1 54 ? -6.504 9.578 -7.883 1 98.06 54 ILE B CA 1
ATOM 1630 C C . ILE B 1 54 ? -5.434 10.438 -7.215 1 98.06 54 ILE B C 1
ATOM 1632 O O . ILE B 1 54 ? -5.484 11.672 -7.289 1 98.06 54 ILE B O 1
ATOM 1636 N N . LEU B 1 55 ? -4.59 9.797 -6.527 1 98.69 55 LEU B N 1
ATOM 1637 C CA . LEU B 1 55 ? -3.381 10.398 -5.969 1 98.69 55 LEU B CA 1
ATOM 1638 C C . LEU B 1 55 ? -2.166 10.07 -6.832 1 98.69 55 LEU B C 1
ATOM 1640 O O . LEU B 1 55 ? -1.882 8.898 -7.09 1 98.69 55 LEU B O 1
ATOM 1644 N N . GLU B 1 56 ? -1.51 11.07 -7.328 1 98.69 56 GLU B N 1
ATOM 1645 C CA . GLU B 1 56 ? -0.303 10.891 -8.133 1 98.69 56 GLU B CA 1
ATOM 1646 C C . GLU B 1 56 ? 0.832 11.773 -7.629 1 98.69 56 GLU B C 1
ATOM 1648 O O . GLU B 1 56 ? 0.594 12.75 -6.91 1 98.69 56 GLU B O 1
ATOM 1653 N N . GLY B 1 57 ? 2.029 11.352 -8.055 1 98.19 57 GLY B N 1
ATOM 1654 C CA . GLY B 1 57 ? 3.16 12.172 -7.656 1 98.19 57 GLY B CA 1
ATOM 1655 C C . GLY B 1 57 ? 4.5 11.531 -7.957 1 98.19 57 GLY B C 1
ATOM 1656 O O . GLY B 1 57 ? 4.594 10.648 -8.812 1 98.19 57 GLY B O 1
ATOM 1657 N N . LYS B 1 58 ? 5.504 12.141 -7.328 1 97.06 58 LYS B N 1
ATOM 1658 C CA . LYS B 1 58 ? 6.875 11.656 -7.445 1 97.06 58 LYS B CA 1
ATOM 1659 C C . LYS B 1 58 ? 7.539 11.539 -6.074 1 97.06 58 LYS B C 1
ATOM 1661 O O . LYS B 1 58 ? 7.348 12.398 -5.215 1 97.06 58 LYS B O 1
ATOM 1666 N N . TYR B 1 59 ? 8.188 10.461 -5.938 1 95.56 59 TYR B N 1
ATOM 1667 C CA . TYR B 1 59 ? 8.977 10.219 -4.738 1 95.56 59 TYR B CA 1
ATOM 1668 C C . TYR B 1 59 ? 10.469 10.414 -5.012 1 95.56 59 TYR B C 1
ATOM 1670 O O . TYR B 1 59 ? 11.008 9.844 -5.961 1 95.56 59 TYR B O 1
ATOM 1678 N N . HIS B 1 60 ? 11.078 11.211 -4.188 1 91.81 60 HIS B N 1
ATOM 1679 C CA . HIS B 1 60 ? 12.508 11.484 -4.297 1 91.81 60 HIS B CA 1
ATOM 1680 C C . HIS B 1 60 ? 13.266 10.953 -3.088 1 91.81 60 HIS B C 1
ATOM 1682 O O . HIS B 1 60 ? 12.969 11.336 -1.951 1 91.81 60 HIS B O 1
ATOM 1688 N N . THR B 1 61 ? 14.141 10.016 -3.291 1 83.81 61 THR B N 1
ATOM 1689 C CA . THR B 1 61 ? 14.969 9.531 -2.195 1 83.81 61 THR B CA 1
ATOM 1690 C C . THR B 1 61 ? 16.25 10.375 -2.072 1 83.81 61 THR B C 1
ATOM 1692 O O . THR B 1 61 ? 16.672 10.992 -3.041 1 83.81 61 THR B O 1
ATOM 1695 N N . GLY B 1 62 ? 16.656 10.867 -0.808 1 65.44 62 GLY B N 1
ATOM 1696 C CA . GLY B 1 62 ? 17.797 11.711 -0.496 1 65.44 62 GLY B CA 1
ATOM 1697 C C . GLY B 1 62 ? 18.938 11.562 -1.483 1 65.44 62 GLY B C 1
ATOM 1698 O O . GLY B 1 62 ? 19.531 12.555 -1.907 1 65.44 62 GLY B O 1
ATOM 1699 N N . VAL B 1 63 ? 19.547 10.375 -1.557 1 52.22 63 VAL B N 1
ATOM 1700 C CA . VAL B 1 63 ? 20.906 10.352 -2.115 1 52.22 63 VAL B CA 1
ATOM 1701 C C . VAL B 1 63 ? 20.828 10.508 -3.633 1 52.22 63 VAL B C 1
ATOM 1703 O O . VAL B 1 63 ? 21.797 10.945 -4.262 1 52.22 63 VAL B O 1
ATOM 1706 N N . GLY B 1 64 ? 19.75 10.43 -4.211 1 51.41 64 GLY B N 1
ATOM 1707 C CA . GLY B 1 64 ? 19.828 10.469 -5.66 1 51.41 64 GLY B CA 1
ATOM 1708 C C . GLY B 1 64 ? 18.531 10.906 -6.316 1 51.41 64 GLY B C 1
ATOM 1709 O O . GLY B 1 64 ? 17.469 10.859 -5.691 1 51.41 64 GLY B O 1
ATOM 1710 N N . GLU B 1 65 ? 18.656 12.102 -7.137 1 62.34 65 GLU B N 1
ATOM 1711 C CA . GLU B 1 65 ? 17.75 12.734 -8.094 1 62.34 65 GLU B CA 1
ATOM 1712 C C . GLU B 1 65 ? 16.75 11.727 -8.664 1 62.34 65 GLU B C 1
ATOM 1714 O O . GLU B 1 65 ? 16.156 11.969 -9.719 1 62.34 65 GLU B O 1
ATOM 1719 N N . VAL B 1 66 ? 16.672 10.508 -8.117 1 75 66 VAL B N 1
ATOM 1720 C CA . VAL B 1 66 ? 15.789 9.57 -8.812 1 75 66 VAL B CA 1
ATOM 1721 C C . VAL B 1 66 ? 14.344 9.812 -8.383 1 75 66 VAL B C 1
ATOM 1723 O O . VAL B 1 66 ? 14.047 9.859 -7.191 1 75 66 VAL B O 1
ATOM 1726 N N . GLN B 1 67 ? 13.617 10.164 -9.352 1 89.25 67 GLN B N 1
ATOM 1727 C CA . GLN B 1 67 ? 12.18 10.344 -9.164 1 89.25 67 GLN B CA 1
ATOM 1728 C C . GLN B 1 67 ? 11.414 9.078 -9.523 1 89.25 67 GLN B C 1
ATOM 1730 O O . GLN B 1 67 ? 11.578 8.539 -10.617 1 89.25 67 GLN B O 1
ATOM 1735 N N . THR B 1 68 ? 10.75 8.602 -8.586 1 94.69 68 THR B N 1
ATOM 1736 C CA . THR B 1 68 ? 9.93 7.418 -8.82 1 94.69 68 THR B CA 1
ATOM 1737 C C . THR B 1 68 ? 8.445 7.758 -8.711 1 94.69 68 THR B C 1
ATOM 1739 O O . THR B 1 68 ? 8.031 8.422 -7.758 1 94.69 68 THR B O 1
ATOM 1742 N N . PRO B 1 69 ? 7.648 7.316 -9.641 1 97.19 69 PRO B N 1
ATOM 1743 C CA . PRO B 1 69 ? 6.23 7.684 -9.641 1 97.19 69 PRO B CA 1
ATOM 1744 C C . PRO B 1 69 ? 5.484 7.152 -8.414 1 97.19 69 PRO B C 1
ATOM 1746 O O . PRO B 1 69 ? 5.832 6.09 -7.891 1 97.19 69 PRO B O 1
ATOM 1749 N N . ILE B 1 70 ? 4.477 7.926 -8.016 1 98.38 70 ILE B N 1
ATOM 1750 C CA . ILE B 1 70 ? 3.529 7.586 -6.961 1 98.38 70 ILE B CA 1
ATOM 1751 C C . ILE B 1 70 ? 2.137 7.402 -7.559 1 98.38 70 ILE B C 1
ATOM 1753 O O . ILE B 1 70 ? 1.713 8.188 -8.414 1 98.38 70 ILE B O 1
ATOM 1757 N N . ILE B 1 71 ? 1.403 6.359 -7.09 1 98.88 71 ILE B N 1
ATOM 1758 C CA . ILE B 1 71 ? -0.012 6.262 -7.434 1 98.88 71 ILE B CA 1
ATOM 1759 C C . ILE B 1 71 ? -0.798 5.738 -6.234 1 98.88 71 ILE B C 1
ATOM 1761 O O . ILE B 1 71 ? -0.288 4.926 -5.457 1 98.88 71 ILE B O 1
ATOM 1765 N N . GLY B 1 72 ? -1.979 6.215 -6.027 1 98.88 72 GLY B N 1
ATOM 1766 C CA . GLY B 1 72 ? -2.861 5.75 -4.969 1 98.88 72 GLY B CA 1
ATOM 1767 C C . GLY B 1 72 ? -4.215 6.434 -4.977 1 98.88 72 GLY B C 1
ATOM 1768 O O . GLY B 1 72 ? -4.664 6.918 -6.02 1 98.88 72 GLY B O 1
ATOM 1769 N N . PHE B 1 73 ? -4.867 6.289 -3.887 1 98.69 73 PHE B N 1
ATOM 1770 C CA . PHE B 1 73 ? -6.129 6.996 -3.67 1 98.69 73 PHE B CA 1
ATOM 1771 C C . PHE B 1 73 ? -5.961 8.086 -2.623 1 98.69 73 PHE B C 1
ATOM 1773 O O . PHE B 1 73 ? -5.336 7.871 -1.584 1 98.69 73 PHE B O 1
ATOM 1780 N N . PRO B 1 74 ? -6.496 9.266 -2.979 1 98.06 74 PRO B N 1
ATOM 1781 C CA . PRO B 1 74 ? -6.527 10.32 -1.959 1 98.06 74 PRO B CA 1
ATOM 1782 C C . PRO B 1 74 ? -7.578 10.062 -0.88 1 98.06 74 PRO B C 1
ATOM 1784 O O . PRO B 1 74 ? -8.422 9.172 -1.032 1 98.06 74 PRO B O 1
ATOM 1787 N N . PRO B 1 75 ? -7.387 10.773 0.289 1 95.81 75 PRO B N 1
ATOM 1788 C CA . PRO B 1 75 ? -8.492 10.672 1.241 1 95.81 75 PRO B CA 1
ATOM 1789 C C . PRO B 1 75 ? -9.82 11.148 0.656 1 95.81 75 PRO B C 1
ATOM 1791 O O . PRO B 1 75 ? -9.852 12.125 -0.099 1 95.81 75 PRO B O 1
ATOM 1794 N N . LYS B 1 76 ? -10.844 10.438 0.991 1 93.25 76 LYS B N 1
ATOM 1795 C CA . LYS B 1 76 ? -12.164 10.82 0.498 1 93.25 76 LYS B CA 1
ATOM 1796 C C . LYS B 1 76 ? -12.508 12.25 0.909 1 93.25 76 LYS B C 1
ATOM 1798 O O . LYS B 1 76 ? -13.07 13.008 0.118 1 93.25 76 LYS B O 1
ATOM 1803 N N . THR B 1 77 ? -12.242 12.547 2.104 1 91 77 THR B N 1
ATOM 1804 C CA . THR B 1 77 ? -12.367 13.891 2.654 1 91 77 THR B CA 1
ATOM 1805 C C . THR B 1 77 ? -11.148 14.234 3.504 1 91 77 THR B C 1
ATOM 1807 O O . THR B 1 77 ? -10.438 13.344 3.971 1 91 77 THR B O 1
ATOM 1810 N N . PRO B 1 78 ? -10.898 15.484 3.643 1 89.12 78 PRO B N 1
ATOM 1811 C CA . PRO B 1 78 ? -9.727 15.875 4.438 1 89.12 78 PRO B CA 1
ATOM 1812 C C . PRO B 1 78 ? -9.695 15.195 5.805 1 89.12 78 PRO B C 1
ATOM 1814 O O . PRO B 1 78 ? -10.711 15.141 6.496 1 89.12 78 PRO B O 1
ATOM 1817 N N . GLY B 1 79 ? -8.547 14.672 6.102 1 89.38 79 GLY B N 1
ATOM 1818 C CA . GLY B 1 79 ? -8.359 14.078 7.418 1 89.38 79 GLY B CA 1
ATOM 1819 C C . GLY B 1 79 ? -8.633 12.586 7.438 1 89.38 79 GLY B C 1
ATOM 1820 O O . GLY B 1 79 ? -8.359 11.914 8.438 1 89.38 79 GLY B O 1
ATOM 1821 N N . LYS B 1 80 ? -9.141 12.055 6.395 1 92.19 80 LYS B N 1
ATOM 1822 C CA . LYS B 1 80 ? -9.414 10.625 6.324 1 92.19 80 LYS B CA 1
ATOM 1823 C C . LYS B 1 80 ? -8.18 9.859 5.844 1 92.19 80 LYS B C 1
ATOM 1825 O O . LYS B 1 80 ? -7.191 10.461 5.426 1 92.19 80 LYS B O 1
ATOM 1830 N N . THR B 1 81 ? -8.242 8.531 5.98 1 94.88 81 THR B N 1
ATOM 1831 C CA . THR B 1 81 ? -7.098 7.695 5.633 1 94.88 81 THR B CA 1
ATOM 1832 C C . THR B 1 81 ? -6.953 7.586 4.117 1 94.88 81 THR B C 1
ATOM 1834 O O . THR B 1 81 ? -7.922 7.781 3.379 1 94.88 81 THR B O 1
ATOM 1837 N N . PHE B 1 82 ? -5.785 7.297 3.689 1 96.81 82 PHE B N 1
ATOM 1838 C CA . PHE B 1 82 ? -5.465 7.09 2.281 1 96.81 82 PHE B CA 1
ATOM 1839 C C . PHE B 1 82 ? -4.172 6.297 2.133 1 96.81 82 PHE B C 1
ATOM 1841 O O . PHE B 1 82 ? -3.588 5.859 3.125 1 96.81 82 PHE B O 1
ATOM 1848 N N . GLY B 1 83 ? -3.738 5.996 0.909 1 98.62 83 GLY B N 1
ATOM 1849 C CA . GLY B 1 83 ? -2.531 5.215 0.686 1 98.62 83 GLY B CA 1
ATOM 1850 C C . GLY B 1 83 ? -1.993 5.34 -0.727 1 98.62 83 GLY B C 1
ATOM 1851 O O . GLY B 1 83 ? -2.674 5.863 -1.612 1 98.62 83 GLY B O 1
ATOM 1852 N N . TRP B 1 84 ? -0.772 4.898 -0.861 1 98.81 84 TRP B N 1
ATOM 1853 C CA . TRP B 1 84 ? -0.155 4.945 -2.182 1 98.81 84 TRP B CA 1
ATOM 1854 C C . TRP B 1 84 ? 0.905 3.857 -2.326 1 98.81 84 TRP B C 1
ATOM 1856 O O . TRP B 1 84 ? 1.251 3.188 -1.351 1 98.81 84 TRP B O 1
ATOM 1866 N N . VAL B 1 85 ? 1.395 3.695 -3.58 1 98.75 85 VAL B N 1
ATOM 1867 C CA . VAL B 1 85 ? 2.359 2.684 -3.994 1 98.75 85 VAL B CA 1
ATOM 1868 C C . VAL B 1 85 ? 3.531 3.35 -4.711 1 98.75 85 VAL B C 1
ATOM 1870 O O . VAL B 1 85 ? 3.342 4.297 -5.477 1 98.75 85 VAL B O 1
ATOM 1873 N N . VAL B 1 86 ? 4.672 2.846 -4.473 1 97.12 86 VAL B N 1
ATOM 1874 C CA . VAL B 1 86 ? 5.863 3.164 -5.25 1 97.12 86 VAL B CA 1
ATOM 1875 C C . VAL B 1 86 ? 6.59 1.876 -5.633 1 97.12 86 VAL B C 1
ATOM 1877 O O . VAL B 1 86 ? 6.891 1.046 -4.77 1 97.12 86 VAL B O 1
ATOM 1880 N N . ASN B 1 87 ? 6.91 1.68 -6.91 1 95.81 87 ASN B N 1
ATOM 1881 C CA . ASN B 1 87 ? 7.805 0.63 -7.383 1 95.81 87 ASN B CA 1
ATOM 1882 C C . ASN B 1 87 ? 9.219 1.156 -7.602 1 95.81 87 ASN B C 1
ATOM 1884 O O . ASN B 1 87 ? 9.438 2.047 -8.422 1 95.81 87 ASN B O 1
ATOM 1888 N N . TRP B 1 88 ? 10.055 0.521 -6.871 1 92.88 88 TRP B N 1
ATOM 1889 C CA . TRP B 1 88 ? 11.453 0.928 -6.973 1 92.88 88 TRP B CA 1
ATOM 1890 C C . TRP B 1 88 ? 12.195 0.07 -7.992 1 92.88 88 TRP B C 1
ATOM 1892 O O . TRP B 1 88 ? 11.992 -1.146 -8.055 1 92.88 88 TRP B O 1
ATOM 1902 N N . VAL B 1 89 ? 12.961 0.705 -8.789 1 84.19 89 VAL B N 1
ATOM 1903 C CA . VAL B 1 89 ? 13.875 -0.018 -9.672 1 84.19 89 VAL B CA 1
ATOM 1904 C C . VAL B 1 89 ? 15.312 0.213 -9.227 1 84.19 89 VAL B C 1
ATOM 1906 O O . VAL B 1 89 ? 15.758 1.356 -9.109 1 84.19 89 VAL B O 1
ATOM 1909 N N . LYS B 1 90 ? 15.898 -0.872 -8.828 1 76.69 90 LYS B N 1
ATOM 1910 C CA . LYS B 1 90 ? 17.297 -0.812 -8.375 1 76.69 90 LYS B CA 1
ATOM 1911 C C . LYS B 1 90 ? 18.25 -1.262 -9.477 1 76.69 90 LYS B C 1
ATOM 1913 O O . LYS B 1 90 ? 17.812 -1.596 -10.586 1 76.69 90 LYS B O 1
ATOM 1918 N N . GLU B 1 91 ? 19.438 -1.187 -9.102 1 73.19 91 GLU B N 1
ATOM 1919 C CA . GLU B 1 91 ? 20.438 -1.656 -10.039 1 73.19 91 GLU B CA 1
ATOM 1920 C C . GLU B 1 91 ? 20.219 -3.123 -10.406 1 73.19 91 GLU B C 1
ATOM 1922 O O . GLU B 1 91 ? 19.797 -3.918 -9.562 1 73.19 91 GLU B O 1
ATOM 1927 N N . GLY B 1 92 ? 20.562 -3.557 -11.656 1 71.06 92 GLY B N 1
ATOM 1928 C CA . GLY B 1 92 ? 20.516 -4.949 -12.078 1 71.06 92 GLY B CA 1
ATOM 1929 C C . GLY B 1 92 ? 19.109 -5.469 -12.258 1 71.06 92 GLY B C 1
ATOM 1930 O O . GLY B 1 92 ? 18.859 -6.664 -12.078 1 71.06 92 GLY B O 1
ATOM 1931 N N . ASP B 1 93 ? 18.156 -4.664 -12.312 1 75.69 93 ASP B N 1
ATOM 1932 C CA . ASP B 1 93 ? 16.781 -5.023 -12.602 1 75.69 93 ASP B CA 1
ATOM 1933 C C . ASP B 1 93 ? 16.062 -5.488 -11.336 1 75.69 93 ASP B C 1
ATOM 1935 O O . ASP B 1 93 ? 15.039 -6.184 -11.414 1 75.69 93 ASP B O 1
ATOM 1939 N N . GLU B 1 94 ? 16.719 -5.34 -10.211 1 80.88 94 GLU B N 1
ATOM 1940 C CA . GLU B 1 94 ? 16.047 -5.648 -8.953 1 80.88 94 GLU B CA 1
ATOM 1941 C C . GLU B 1 94 ? 14.93 -4.641 -8.664 1 80.88 94 GLU B C 1
ATOM 1943 O O . GLU B 1 94 ? 15.094 -3.443 -8.914 1 80.88 94 GLU B O 1
ATOM 1948 N N . THR B 1 95 ? 13.812 -5.27 -8.328 1 87.12 95 THR B N 1
ATOM 1949 C CA . THR B 1 95 ? 12.68 -4.391 -8.039 1 87.12 95 THR B CA 1
ATOM 1950 C C . THR B 1 95 ? 12.188 -4.598 -6.613 1 87.12 95 THR B C 1
ATOM 1952 O O . THR B 1 95 ? 12.398 -5.66 -6.023 1 87.12 95 THR B O 1
ATOM 1955 N N . SER B 1 96 ? 11.766 -3.586 -5.969 1 92.94 96 SER B N 1
ATOM 1956 C CA . SER B 1 96 ? 11.039 -3.602 -4.703 1 92.94 96 SER B CA 1
ATOM 1957 C C . SER B 1 96 ? 9.812 -2.693 -4.758 1 92.94 96 SER B C 1
ATOM 1959 O O . SER B 1 96 ? 9.672 -1.888 -5.68 1 92.94 96 SER B O 1
ATOM 1961 N N . THR B 1 97 ? 8.953 -2.957 -3.92 1 95.5 97 THR B N 1
ATOM 1962 C CA . THR B 1 97 ? 7.727 -2.168 -3.848 1 95.5 97 THR B CA 1
ATOM 1963 C C . THR B 1 97 ? 7.465 -1.708 -2.418 1 95.5 97 THR B C 1
ATOM 1965 O O . THR B 1 97 ? 7.629 -2.48 -1.471 1 95.5 97 THR B O 1
ATOM 1968 N N . THR B 1 98 ? 7.168 -0.412 -2.246 1 96.56 98 THR B N 1
ATOM 1969 C CA . THR B 1 98 ? 6.68 0.092 -0.967 1 96.56 98 THR B CA 1
ATOM 1970 C C . THR B 1 98 ? 5.238 0.58 -1.095 1 96.56 98 THR B C 1
ATOM 1972 O O . THR B 1 98 ? 4.883 1.228 -2.082 1 96.56 98 THR B O 1
ATOM 1975 N N . THR B 1 99 ? 4.418 0.197 -0.197 1 98.31 99 THR B N 1
ATOM 1976 C CA . THR B 1 99 ? 3.084 0.771 -0.068 1 98.31 99 THR B CA 1
ATOM 1977 C C . THR B 1 99 ? 2.928 1.48 1.274 1 98.31 99 THR B C 1
ATOM 1979 O O . THR B 1 99 ? 3.531 1.076 2.27 1 98.31 99 THR B O 1
ATOM 1982 N N . TRP B 1 100 ? 2.137 2.592 1.306 1 97.88 100 TRP B N 1
ATOM 1983 C CA . TRP B 1 100 ? 1.899 3.379 2.512 1 97.88 100 TRP B CA 1
ATOM 1984 C C . TRP B 1 100 ? 0.406 3.492 2.803 1 97.88 100 TRP B C 1
ATOM 1986 O O . TRP B 1 100 ? -0.401 3.652 1.885 1 97.88 100 TRP B O 1
ATOM 1996 N N . THR B 1 101 ? 0.043 3.379 3.99 1 97.62 101 THR B N 1
ATOM 1997 C CA . THR B 1 101 ? -1.182 3.994 4.492 1 97.62 101 THR B CA 1
ATOM 1998 C C . THR B 1 101 ? -0.869 5.281 5.246 1 97.62 101 THR B C 1
ATOM 2000 O O . THR B 1 101 ? 0.199 5.414 5.848 1 97.62 101 THR B O 1
ATOM 2003 N N . ALA B 1 102 ? -1.863 6.164 5.223 1 95.88 102 ALA B N 1
ATOM 2004 C CA . ALA B 1 102 ? -1.584 7.473 5.805 1 95.88 102 ALA B CA 1
ATOM 2005 C C . ALA B 1 102 ? -2.861 8.125 6.328 1 95.88 102 ALA B C 1
ATOM 2007 O O . ALA B 1 102 ? -3.965 7.754 5.922 1 95.88 102 ALA B O 1
ATOM 2008 N N . GLN B 1 103 ? -2.619 9.023 7.207 1 92.94 103 GLN B N 1
ATOM 2009 C CA . GLN B 1 103 ? -3.629 9.969 7.672 1 92.94 103 GLN B CA 1
ATOM 2010 C C . GLN B 1 103 ? -3.008 11.328 7.98 1 92.94 103 GLN B C 1
ATOM 2012 O O . GLN B 1 103 ? -1.935 11.398 8.578 1 92.94 103 GLN B O 1
ATOM 2017 N N . CYS B 1 104 ? -3.654 12.367 7.461 1 93.44 104 CYS B N 1
ATOM 2018 C CA . CYS B 1 104 ? -3.191 13.711 7.781 1 93.44 104 CYS B CA 1
ATOM 2019 C C . CYS B 1 104 ? -3.736 14.164 9.133 1 93.44 104 CYS B C 1
ATOM 2021 O O . CYS B 1 104 ? -4.949 14.188 9.344 1 93.44 104 CYS B O 1
ATOM 2023 N N . VAL B 1 105 ? -2.838 14.547 9.953 1 87.56 105 VAL B N 1
ATOM 2024 C CA . VAL B 1 105 ? -3.215 15.023 11.281 1 87.56 105 VAL B CA 1
ATOM 2025 C C . VAL B 1 105 ? -2.57 16.391 11.547 1 87.56 105 VAL B C 1
ATOM 2027 O O . VAL B 1 105 ? -1.568 16.734 10.914 1 87.56 105 VAL B O 1
ATOM 2030 N N . GLU B 1 106 ? -3.248 17.094 12.438 1 85.12 106 GLU B N 1
ATOM 2031 C CA . GLU B 1 106 ? -2.664 18.359 12.844 1 85.12 106 GLU B CA 1
ATOM 2032 C C . GLU B 1 106 ? -1.806 18.203 14.094 1 85.12 106 GLU B C 1
ATOM 2034 O O . GLU B 1 106 ? -2.258 17.641 15.094 1 85.12 106 GLU B O 1
ATOM 2039 N N . VAL B 1 107 ? -0.576 18.562 14.016 1 81.81 107 VAL B N 1
ATOM 2040 C CA . VAL B 1 107 ? 0.35 18.578 15.141 1 81.81 107 VAL B CA 1
ATOM 2041 C C . VAL B 1 107 ? 0.821 20 15.414 1 81.81 107 VAL B C 1
ATOM 2043 O O . VAL B 1 107 ? 1.54 20.594 14.602 1 81.81 107 VAL B O 1
ATOM 2046 N N . LYS B 1 108 ? 0.389 20.547 16.594 1 81.75 108 LYS B N 1
ATOM 2047 C CA . LYS B 1 108 ? 0.725 21.906 16.953 1 81.75 108 LYS B CA 1
ATOM 2048 C C . LYS B 1 108 ? 0.323 22.891 15.852 1 81.75 108 LYS B C 1
ATOM 2050 O O . LYS B 1 108 ? 1.11 23.75 15.461 1 81.75 108 LYS B O 1
ATOM 2055 N N . GLY B 1 109 ? -0.752 22.562 15.203 1 82.69 109 GLY B N 1
ATOM 2056 C CA . GLY B 1 109 ? -1.331 23.469 14.234 1 82.69 109 GLY B CA 1
ATOM 2057 C C . GLY B 1 109 ? -0.818 23.25 12.828 1 82.69 109 GLY B C 1
ATOM 2058 O O . GLY B 1 109 ? -1.206 23.969 11.898 1 82.69 109 GLY B O 1
ATOM 2059 N N . GLU B 1 110 ? 0.115 22.328 12.742 1 87.38 110 GLU B N 1
ATOM 2060 C CA . GLU B 1 110 ? 0.686 22.047 11.43 1 87.38 110 GLU B CA 1
ATOM 2061 C C . GLU B 1 110 ? 0.289 20.656 10.945 1 87.38 110 GLU B C 1
ATOM 2063 O O . GLU B 1 110 ? 0.241 19.703 11.734 1 87.38 110 GLU B O 1
ATOM 2068 N N . PRO B 1 111 ? 0.1 20.578 9.625 1 92 111 PRO B N 1
ATOM 2069 C CA . PRO B 1 111 ? -0.275 19.25 9.117 1 92 111 PRO B CA 1
ATOM 2070 C C . PRO B 1 111 ? 0.901 18.281 9.086 1 92 111 PRO B C 1
ATOM 2072 O O . PRO B 1 111 ? 2.031 18.688 8.797 1 92 111 PRO B O 1
ATOM 2075 N N . ALA B 1 112 ? 0.628 17.094 9.383 1 92.88 112 ALA B N 1
ATOM 2076 C CA . ALA B 1 112 ? 1.569 15.984 9.289 1 92.88 112 ALA B CA 1
ATOM 2077 C C . ALA B 1 112 ? 0.882 14.727 8.75 1 92.88 112 ALA B C 1
ATOM 2079 O O . ALA B 1 112 ? -0.26 14.438 9.109 1 92.88 112 ALA B O 1
ATOM 2080 N N . LEU B 1 113 ? 1.607 14.055 7.855 1 94.19 113 LEU B N 1
ATOM 2081 C CA . LEU B 1 113 ? 1.118 12.75 7.434 1 94.19 113 LEU B CA 1
ATOM 2082 C C . LEU B 1 113 ? 1.697 11.641 8.305 1 94.19 113 LEU B C 1
ATOM 2084 O O . LEU B 1 113 ? 2.902 11.383 8.273 1 94.19 113 LEU B O 1
ATOM 2088 N N . GLN B 1 114 ? 0.861 11.055 9.062 1 92.5 114 GLN B N 1
ATOM 2089 C CA . GLN B 1 114 ? 1.257 9.836 9.758 1 92.5 114 GLN B CA 1
ATOM 2090 C C . GLN B 1 114 ? 1.114 8.617 8.859 1 92.5 114 GLN B C 1
ATOM 2092 O O . GLN B 1 114 ? 0.024 8.328 8.359 1 92.5 114 GLN B O 1
ATOM 2097 N N . THR B 1 115 ? 2.24 7.914 8.664 1 94.81 115 THR B N 1
ATOM 2098 C CA . THR B 1 115 ? 2.191 6.824 7.691 1 94.81 115 THR B CA 1
ATOM 2099 C C . THR B 1 115 ? 2.762 5.543 8.289 1 94.81 115 THR B C 1
ATOM 2101 O O . THR B 1 115 ? 3.578 5.59 9.211 1 94.81 115 THR B O 1
ATOM 2104 N N . THR B 1 116 ? 2.301 4.422 7.867 1 94.44 116 THR B N 1
ATOM 2105 C CA . THR B 1 116 ? 2.896 3.096 7.988 1 94.44 116 THR B CA 1
ATOM 2106 C C . THR B 1 116 ? 3.16 2.488 6.613 1 94.44 116 THR B C 1
ATOM 2108 O O . THR B 1 116 ? 2.33 2.602 5.711 1 94.44 116 THR B O 1
ATOM 2111 N N . TRP B 1 117 ? 4.363 1.887 6.473 1 96 117 TRP B N 1
ATOM 2112 C CA . TRP B 1 117 ? 4.715 1.372 5.152 1 96 117 TRP B CA 1
ATOM 2113 C C . TRP B 1 117 ? 5.184 -0.077 5.242 1 96 117 TRP B C 1
ATOM 2115 O O . TRP B 1 117 ? 5.613 -0.533 6.305 1 96 117 TRP B O 1
ATOM 2125 N N . ILE B 1 118 ? 5.023 -0.802 4.109 1 95.38 118 ILE B N 1
ATOM 2126 C CA . ILE B 1 118 ? 5.594 -2.121 3.859 1 95.38 118 ILE B CA 1
ATOM 2127 C C . ILE B 1 118 ? 6.551 -2.055 2.672 1 95.38 118 ILE B C 1
ATOM 2129 O O . ILE B 1 118 ? 6.184 -1.572 1.598 1 95.38 118 ILE B O 1
ATOM 2133 N N . LEU B 1 119 ? 7.719 -2.49 2.914 1 93.88 119 LEU B N 1
ATOM 2134 C CA . LEU B 1 119 ? 8.68 -2.678 1.83 1 93.88 119 LEU B CA 1
ATOM 2135 C C . LEU B 1 119 ? 8.883 -4.16 1.534 1 93.88 119 LEU B C 1
ATOM 2137 O O . LEU B 1 119 ? 9.281 -4.922 2.414 1 93.88 119 LEU B O 1
ATOM 2141 N N . ARG B 1 120 ? 8.547 -4.535 0.347 1 91.62 120 ARG B N 1
ATOM 2142 C CA . ARG B 1 120 ? 8.797 -5.891 -0.126 1 91.62 120 ARG B CA 1
ATOM 2143 C C . ARG B 1 120 ? 9.883 -5.906 -1.194 1 91.62 120 ARG B C 1
ATOM 2145 O O . ARG B 1 120 ? 9.734 -5.281 -2.246 1 91.62 120 ARG B O 1
ATOM 2152 N N . SER B 1 121 ? 10.93 -6.531 -0.902 1 88 121 SER B N 1
ATOM 2153 C CA . SER B 1 121 ? 11.992 -6.758 -1.879 1 88 121 SER B CA 1
ATOM 2154 C C . SER B 1 121 ? 11.844 -8.117 -2.553 1 88 121 SER B C 1
ATOM 2156 O O . SER B 1 121 ? 11.273 -9.047 -1.974 1 88 121 SER B O 1
ATOM 2158 N N . GLU B 1 122 ? 12.258 -8.203 -3.773 1 75.31 122 GLU B N 1
ATOM 2159 C CA . GLU B 1 122 ? 12.133 -9.438 -4.547 1 75.31 122 GLU B CA 1
ATOM 2160 C C . GLU B 1 122 ? 12.906 -10.578 -3.895 1 75.31 122 GLU B C 1
ATOM 2162 O O . GLU B 1 122 ? 14 -10.375 -3.367 1 75.31 122 GLU B O 1
ATOM 2167 N N . VAL B 1 123 ? 12.297 -11.703 -3.709 1 61.25 123 VAL B N 1
ATOM 2168 C CA . VAL B 1 123 ? 13 -12.898 -3.256 1 61.25 123 VAL B CA 1
ATOM 2169 C C . VAL B 1 123 ? 13.453 -13.719 -4.461 1 61.25 123 VAL B C 1
ATOM 2171 O O . VAL B 1 123 ? 12.648 -14.039 -5.34 1 61.25 123 VAL B O 1
ATOM 2174 N N . GLU B 1 124 ? 14.766 -13.672 -4.836 1 56.59 124 GLU B N 1
ATOM 2175 C CA . GLU B 1 124 ? 15.219 -14.531 -5.93 1 56.59 124 GLU B CA 1
ATOM 2176 C C . GLU B 1 124 ? 15.297 -15.992 -5.488 1 56.59 124 GLU B C 1
ATOM 2178 O O . GLU B 1 124 ? 15.031 -16.891 -6.277 1 56.59 124 GLU B O 1
ATOM 2183 N N . LYS B 1 125 ? 15.977 -16.234 -4.234 1 54 125 LYS B N 1
ATOM 2184 C CA . LYS B 1 125 ? 16.234 -17.609 -3.781 1 54 125 LYS B CA 1
ATOM 2185 C C . LYS B 1 125 ? 15.352 -17.953 -2.582 1 54 125 LYS B C 1
ATOM 2187 O O . LYS B 1 125 ? 15.07 -17.094 -1.743 1 54 125 LYS B O 1
ATOM 2192 N N . PRO B 1 126 ? 14.781 -19.203 -2.605 1 49.62 126 PRO B N 1
ATOM 2193 C CA . PRO B 1 126 ? 13.953 -19.688 -1.502 1 49.62 126 PRO B CA 1
ATOM 2194 C C . PRO B 1 126 ? 14.516 -19.312 -0.131 1 49.62 126 PRO B C 1
ATOM 2196 O O . PRO B 1 126 ? 13.75 -19.047 0.802 1 49.62 126 PRO B O 1
ATOM 2199 N N . ALA B 1 127 ? 15.797 -19.469 -0.037 1 48 127 ALA B N 1
ATOM 2200 C CA . ALA B 1 127 ? 16.438 -19.266 1.26 1 48 127 ALA B CA 1
ATOM 2201 C C . ALA B 1 127 ? 16.328 -17.812 1.706 1 48 127 ALA B C 1
ATOM 2203 O O . ALA B 1 127 ? 16.406 -17.516 2.898 1 48 127 ALA B O 1
ATOM 2204 N N . ASP B 1 128 ? 16.234 -17 0.881 1 50.25 128 ASP B N 1
ATOM 2205 C CA . ASP B 1 128 ? 16.328 -15.57 1.179 1 50.25 128 ASP B CA 1
ATOM 2206 C C . ASP B 1 128 ? 14.945 -14.945 1.335 1 50.25 128 ASP B C 1
ATOM 2208 O O . ASP B 1 128 ? 14.812 -13.727 1.423 1 50.25 128 ASP B O 1
ATOM 2212 N N . ARG B 1 129 ? 13.922 -15.727 1.32 1 50.62 129 ARG B N 1
ATOM 2213 C CA . ARG B 1 129 ? 12.508 -15.367 1.285 1 50.62 129 ARG B CA 1
ATOM 2214 C C . ARG B 1 129 ? 12.133 -14.5 2.48 1 50.62 129 ARG B C 1
ATOM 2216 O O . ARG B 1 129 ? 11.297 -13.602 2.363 1 50.62 129 ARG B O 1
ATOM 2223 N N . TRP B 1 130 ? 12.727 -14.75 3.645 1 45.31 130 TRP B N 1
ATOM 2224 C CA . TRP B 1 130 ? 12.219 -14.219 4.91 1 45.31 130 TRP B CA 1
ATOM 2225 C C . TRP B 1 130 ? 12.5 -12.727 5.027 1 45.31 130 TRP B C 1
ATOM 2227 O O . TRP B 1 130 ? 11.727 -11.992 5.645 1 45.31 130 TRP B O 1
ATOM 2237 N N . GLU B 1 131 ? 13.602 -12.344 4.57 1 55.22 131 GLU B N 1
ATOM 2238 C CA . GLU B 1 131 ? 14.102 -11 4.836 1 55.22 131 GLU B CA 1
ATOM 2239 C C . GLU B 1 131 ? 13.633 -10.016 3.766 1 55.22 131 GLU B C 1
ATOM 2241 O O . GLU B 1 131 ? 14.055 -8.859 3.752 1 55.22 131 GLU B O 1
ATOM 2246 N N . SER B 1 132 ? 12.391 -10.438 3.197 1 81.19 132 SER B N 1
ATOM 2247 C CA . SER B 1 132 ? 12.094 -9.695 1.979 1 81.19 132 SER B CA 1
ATOM 2248 C C . SER B 1 132 ? 10.984 -8.68 2.209 1 81.19 132 SER B C 1
ATOM 2250 O O . SER B 1 132 ? 10.68 -7.867 1.329 1 81.19 132 SER B O 1
ATOM 2252 N N . THR B 1 133 ? 10.398 -8.688 3.488 1 87.5 133 THR B N 1
ATOM 2253 C CA . THR B 1 133 ? 9.375 -7.691 3.781 1 87.5 133 THR B CA 1
ATOM 2254 C C . THR B 1 133 ? 9.703 -6.945 5.074 1 87.5 133 THR B C 1
ATOM 2256 O O . THR B 1 133 ? 9.938 -7.562 6.113 1 87.5 133 THR B O 1
ATOM 2259 N N . ILE B 1 134 ? 9.773 -5.688 5.094 1 89.81 134 ILE B N 1
ATOM 2260 C CA . ILE B 1 134 ? 10.008 -4.824 6.242 1 89.81 134 ILE B CA 1
ATOM 2261 C C . ILE B 1 134 ? 8.828 -3.869 6.418 1 89.81 134 ILE B C 1
ATOM 2263 O O . ILE B 1 134 ? 8.281 -3.363 5.434 1 89.81 134 ILE B O 1
ATOM 2267 N N . VAL B 1 135 ? 8.445 -3.715 7.656 1 91.5 135 VAL B N 1
ATOM 2268 C CA . VAL B 1 135 ? 7.379 -2.773 7.988 1 91.5 135 VAL B CA 1
ATOM 2269 C C . VAL B 1 135 ? 7.938 -1.643 8.852 1 91.5 135 VAL B C 1
ATOM 2271 O O . VAL B 1 135 ? 8.75 -1.881 9.75 1 91.5 135 VAL B O 1
ATOM 2274 N N . GLY B 1 136 ? 7.531 -0.442 8.547 1 91.31 136 GLY B N 1
ATOM 2275 C CA . GLY B 1 136 ? 7.965 0.697 9.336 1 91.31 136 GLY B CA 1
ATOM 2276 C C . GLY B 1 136 ? 6.961 1.833 9.352 1 91.31 136 GLY B C 1
ATOM 2277 O O . GLY B 1 136 ? 5.855 1.699 8.82 1 91.31 136 GLY B O 1
ATOM 2278 N N . GLN B 1 137 ? 7.285 2.795 10.07 1 91.69 137 GLN B N 1
ATOM 2279 C CA . GLN B 1 137 ? 6.477 4.004 10.172 1 91.69 137 GLN B CA 1
ATOM 2280 C C . GLN B 1 137 ? 7.32 5.254 9.914 1 91.69 137 GLN B C 1
ATOM 2282 O O . GLN B 1 137 ? 8.516 5.27 10.211 1 91.69 137 GLN B O 1
ATOM 2287 N N . ASP B 1 138 ? 6.703 6.23 9.32 1 89.88 138 ASP B N 1
ATOM 2288 C CA . ASP B 1 138 ? 7.336 7.539 9.18 1 89.88 138 ASP B CA 1
ATOM 2289 C C . ASP B 1 138 ? 6.293 8.656 9.141 1 89.88 138 ASP B C 1
ATOM 2291 O O . ASP B 1 138 ? 5.098 8.391 9 1 89.88 138 ASP B O 1
ATOM 2295 N N . THR B 1 139 ? 6.766 9.797 9.406 1 91.88 139 THR B N 1
ATOM 2296 C CA . THR B 1 139 ? 5.93 11 9.352 1 91.88 139 THR B CA 1
ATOM 2297 C C . THR B 1 139 ? 6.449 11.969 8.297 1 91.88 139 THR B C 1
ATOM 2299 O O . THR B 1 139 ? 7.656 12.188 8.188 1 91.88 139 THR B O 1
ATOM 2302 N N . PHE B 1 140 ? 5.543 12.43 7.516 1 93.44 140 PHE B N 1
ATOM 2303 C CA . PHE B 1 140 ? 5.887 13.461 6.543 1 93.44 140 PHE B CA 1
ATOM 2304 C C . PHE B 1 140 ? 5.379 14.82 6.992 1 93.44 140 PHE B C 1
ATOM 2306 O O . PHE B 1 140 ? 4.266 14.938 7.52 1 93.44 140 PHE B O 1
ATOM 2313 N N . THR B 1 141 ? 6.191 15.812 6.762 1 94.25 141 THR B N 1
ATOM 2314 C CA . THR B 1 141 ? 5.809 17.188 7.086 1 94.25 141 THR B CA 1
ATOM 2315 C C . THR B 1 141 ? 6.074 18.109 5.902 1 94.25 141 THR B C 1
ATOM 2317 O O . THR B 1 141 ? 6.742 17.719 4.941 1 94.25 141 THR B O 1
ATOM 2320 N N . ARG B 1 142 ? 5.465 19.312 5.926 1 94 142 ARG B N 1
ATOM 2321 C CA . ARG B 1 142 ? 5.582 20.281 4.832 1 94 142 ARG B CA 1
ATOM 2322 C C . ARG B 1 142 ? 6.973 20.906 4.801 1 94 142 ARG B C 1
ATOM 2324 O O . ARG B 1 142 ? 7.414 21.391 3.76 1 94 142 ARG B O 1
ATOM 2331 N N . GLU B 1 143 ? 7.656 20.891 5.977 1 88.19 143 GLU B N 1
ATOM 2332 C CA . GLU B 1 143 ? 8.977 21.5 6.074 1 88.19 143 GLU B CA 1
ATOM 2333 C C . GLU B 1 143 ? 10.055 20.438 6.348 1 88.19 143 GLU B C 1
ATOM 2335 O O . GLU B 1 143 ? 9.812 19.469 7.066 1 88.19 143 GLU B O 1
ATOM 2340 N N . ARG B 1 144 ? 11.195 20.688 5.707 1 80.94 144 ARG B N 1
ATOM 2341 C CA . ARG B 1 144 ? 12.312 19.766 5.941 1 80.94 144 ARG B CA 1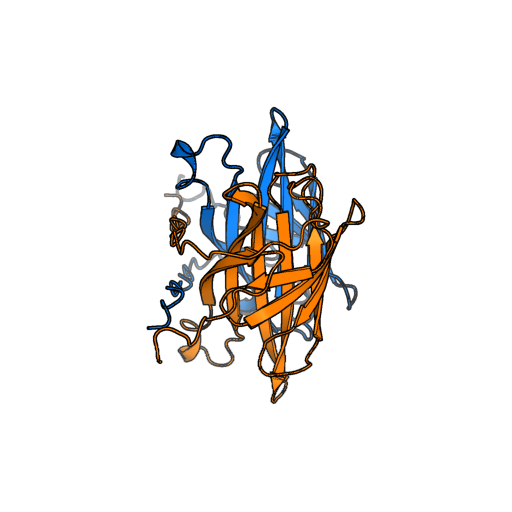
ATOM 2342 C C . ARG B 1 144 ? 12.844 19.906 7.363 1 80.94 144 ARG B C 1
ATOM 2344 O O . ARG B 1 144 ? 12.984 21.016 7.871 1 80.94 144 ARG B O 1
ATOM 2351 N N . LEU B 1 145 ? 12.641 18.875 8.156 1 64.31 145 LEU B N 1
ATOM 2352 C CA . LEU B 1 145 ? 13.188 18.953 9.508 1 64.31 145 LEU B CA 1
ATOM 2353 C C . LEU B 1 145 ? 14.703 19.109 9.469 1 64.31 145 LEU B C 1
ATOM 2355 O O . LEU B 1 145 ? 15.383 18.406 8.727 1 64.31 145 LEU B O 1
ATOM 2359 N N . GLU B 1 146 ? 15.203 20.312 9.531 1 52.47 146 GLU B N 1
ATOM 2360 C CA . GLU B 1 146 ? 16.641 20.562 9.617 1 52.47 146 GLU B CA 1
ATOM 2361 C C . GLU B 1 146 ? 17.281 19.734 10.727 1 52.47 146 GLU B C 1
ATOM 2363 O O . GLU B 1 146 ? 16.734 19.641 11.828 1 52.47 146 GLU B O 1
ATOM 2368 N N . THR B 1 147 ? 17.734 18.562 10.391 1 49.53 147 THR B N 1
ATOM 2369 C CA . THR B 1 147 ? 18.625 18 11.406 1 49.53 147 THR B CA 1
ATOM 2370 C C . THR B 1 147 ? 19.516 19.078 12.016 1 4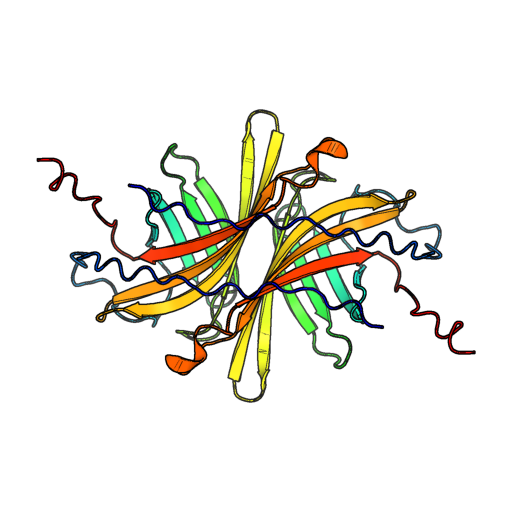9.53 147 THR B C 1
ATOM 2372 O O . THR B 1 147 ? 20.281 19.719 11.312 1 49.53 147 THR B O 1
ATOM 2375 N N . SER B 1 148 ? 19.094 19.906 12.812 1 40.72 148 SER B N 1
ATOM 2376 C CA . SER B 1 148 ? 20.016 20.797 13.492 1 40.72 148 SER B CA 1
ATOM 2377 C C . SER B 1 148 ? 21.312 20.062 13.875 1 40.72 148 SER B C 1
ATOM 2379 O O . SER B 1 148 ? 21.281 19.094 14.633 1 40.72 148 SER B O 1
ATOM 2381 N N . ASP B 1 149 ? 22.234 20 13.055 1 37.97 149 ASP B N 1
ATOM 2382 C CA . ASP B 1 149 ? 23.641 19.875 13.453 1 37.97 149 ASP B CA 1
ATOM 2383 C C . ASP B 1 149 ? 23.938 20.703 14.695 1 37.97 149 ASP B C 1
ATOM 2385 O O . ASP B 1 149 ? 25.078 20.781 15.141 1 37.97 149 ASP B O 1
ATOM 2389 N N . GLU B 1 150 ? 23.109 21.594 15.156 1 38.94 150 GLU B N 1
ATOM 2390 C CA . GLU B 1 150 ? 23.625 22.422 16.25 1 38.94 150 GLU B CA 1
ATOM 2391 C C . GLU B 1 150 ? 23.922 21.594 17.484 1 38.94 150 GLU B C 1
ATOM 2393 O O . GLU B 1 150 ? 24.453 22.094 18.469 1 38.94 150 GLU B O 1
ATOM 2398 N N . PHE B 1 151 ? 23.375 20.391 17.781 1 33.53 151 PHE B N 1
ATOM 2399 C CA . PHE B 1 151 ? 23.953 19.875 19.016 1 33.53 151 PHE B CA 1
ATOM 2400 C C . PHE B 1 151 ? 25.375 19.391 18.781 1 33.53 151 PHE B C 1
ATOM 2402 O O . PHE B 1 151 ? 26.031 18.922 19.719 1 33.53 151 PHE B O 1
ATOM 2409 N N . LEU B 1 152 ? 25.797 19.125 17.469 1 30.28 152 LEU B N 1
ATOM 2410 C CA . LEU B 1 152 ? 27.219 18.797 17.5 1 30.28 152 LEU B CA 1
ATOM 2411 C C . LEU B 1 152 ? 28.062 20.062 17.547 1 30.28 152 LEU B C 1
ATOM 2413 O O . LEU B 1 152 ? 29.297 19.984 17.5 1 30.28 152 LEU B O 1
ATOM 2417 N N . ASN B 1 153 ? 27.531 21.297 17.484 1 28.06 153 ASN B N 1
ATOM 2418 C CA . ASN B 1 153 ? 28.547 22.234 17.969 1 28.06 153 ASN B CA 1
ATOM 2419 C C . ASN B 1 153 ? 28.547 22.297 19.5 1 28.06 153 ASN B C 1
ATOM 2421 O O . ASN B 1 153 ? 27.484 22.328 20.125 1 28.06 153 ASN B O 1
#

Sequence (306 aa):
MYRAVSGVILRPSFNRMMLSAVCPKDSRRHCSGISGTWYNQKGSRMDIHDNGVILEGKYHTGVGEVQTPIIGFPPKTPGKTFGWVVNWVKEGDETSTTTWTAQCVEVKGEPALQTTWILRSEVEKPADRWESTIVGQDTFTRERLETSDEFLNMYRAVSGVILRPSFNRMMLSAVCPKDSRRHCSGISGTWYNQKGSRMDIHDNGVILEGKYHTGVGEVQTPIIGFPPKTPGKTFGWVVNWVKEGDETSTTTWTAQCVEVKGEPALQTTWILRSEVEKPADRWESTIVGQDTFTRERLETSDEFLN

Solvent-accessible surface area (backbone atoms only — not comparable to full-atom values): 16635 Å² total; per-residue (Å²): 131,78,80,68,64,69,47,49,70,50,62,75,75,72,68,78,66,82,68,84,59,80,65,72,83,81,60,78,47,43,44,77,59,80,54,43,60,34,20,36,90,80,52,30,37,34,40,36,43,58,75,85,70,43,22,36,35,37,36,31,50,60,94,41,96,52,72,33,61,34,34,21,38,47,41,89,46,65,53,38,28,19,30,35,24,35,67,45,77,48,81,93,78,41,38,28,18,37,22,30,33,32,33,40,40,71,56,97,64,33,43,29,35,46,33,42,36,40,38,32,42,60,58,90,47,83,89,54,45,49,81,22,32,39,30,35,60,53,49,31,26,74,46,72,70,69,75,68,61,62,78,78,100,132,80,78,66,63,69,47,50,72,50,62,73,76,71,69,78,66,80,68,82,61,79,66,71,83,80,61,78,46,44,42,76,60,81,51,43,59,35,21,34,91,82,52,31,37,34,42,36,43,59,75,85,68,44,22,37,36,37,36,30,50,59,92,41,97,51,70,34,60,35,32,22,39,47,42,90,46,67,53,36,27,19,30,34,24,37,68,44,77,48,80,94,77,40,39,27,18,38,23,28,33,35,33,41,39,71,55,96,64,32,41,29,34,46,33,42,36,40,38,34,43,61,56,91,47,85,87,52,47,50,81,20,32,39,29,36,60,52,50,32,26,72,48,73,72,69,75,69,61,62,78,77,100

Foldseek 3Di:
DPPPPPDDDDDPPPPPPVLPFPDDPPPPLFLQDDAAWKAWPQGKIWGWDAPLAKIWTWIGHRPDPDTWIKIWGDANGRFHKIKIKTWDADPPRWIKIKIKIWGWDHDPSHTKIKIKMKIATDDPDPVRRPPGIDIDIIMIGNGDRPPPPVVVD/DPPPPPDDDDDPPPPPPVLPFPDDPPPPLFLQDDAAWKAWPQGKIWGWDAPLAKIWTWIGHRPDPDTWIKIWGDANGRFHKIKIKTWDADPPRWIKIKMKIWGWDHDPSHTKIKIKMKIATDDPDPVRRPVGIDIDIIMIGNGHRPPPPVVVD

Organism: Branchiostoma floridae (NCBI:txid7739)